Protein AF-A0A0A7PKN4-F1 (afdb_monomer)

Structure (mmCIF, N/CA/C/O backbone):
data_AF-A0A0A7PKN4-F1
#
_entry.id   AF-A0A0A7PKN4-F1
#
loop_
_atom_site.group_PDB
_atom_site.id
_atom_site.type_symbol
_atom_site.label_atom_id
_atom_site.label_alt_id
_atom_site.label_comp_id
_atom_site.label_asym_id
_atom_site.label_entity_id
_atom_site.label_seq_id
_atom_site.pdbx_PDB_ins_code
_atom_site.Cartn_x
_atom_site.Cartn_y
_atom_site.Cartn_z
_atom_site.occupancy
_atom_site.B_iso_or_equiv
_atom_site.auth_seq_id
_atom_site.auth_comp_id
_atom_site.auth_asym_id
_atom_site.auth_atom_id
_atom_site.pdbx_PDB_model_num
ATOM 1 N N . MET A 1 1 ? -12.170 -43.972 41.593 1.00 40.50 1 MET A N 1
ATOM 2 C CA . MET A 1 1 ? -11.507 -44.639 40.454 1.00 40.50 1 MET A CA 1
ATOM 3 C C . MET A 1 1 ? -12.265 -44.289 39.185 1.00 40.50 1 MET A C 1
ATOM 5 O O . MET A 1 1 ? -13.483 -44.378 39.206 1.00 40.50 1 MET A O 1
ATOM 9 N N . ALA A 1 2 ? -11.512 -43.920 38.146 1.00 43.19 2 ALA A N 1
ATOM 10 C CA . ALA A 1 2 ? -11.884 -43.778 36.734 1.00 43.19 2 ALA A CA 1
ATOM 11 C C . ALA A 1 2 ? -12.763 -42.582 36.308 1.00 43.19 2 ALA A C 1
ATOM 13 O O . ALA A 1 2 ? -13.988 -42.603 36.356 1.00 43.19 2 ALA A O 1
ATOM 14 N N . GLU A 1 3 ? -12.049 -41.567 35.815 1.00 50.44 3 GLU A N 1
ATOM 15 C CA . GLU A 1 3 ? -12.412 -40.669 34.718 1.00 50.44 3 GLU A CA 1
ATOM 16 C C . GLU A 1 3 ? -13.267 -41.325 33.620 1.00 50.44 3 GLU A C 1
ATOM 18 O O . GLU A 1 3 ? -12.913 -42.376 33.095 1.00 50.44 3 GLU A O 1
ATOM 23 N N . THR A 1 4 ? -14.258 -40.589 33.118 1.00 45.34 4 THR A N 1
ATOM 24 C CA . THR A 1 4 ? -14.494 -40.526 31.668 1.00 45.34 4 THR A CA 1
ATOM 25 C C . THR A 1 4 ? -14.708 -39.075 31.275 1.00 45.34 4 THR A C 1
ATOM 27 O O . THR A 1 4 ? -15.793 -38.511 31.415 1.00 45.34 4 THR A O 1
ATOM 30 N N . ALA A 1 5 ? -13.614 -38.469 30.822 1.00 44.72 5 ALA A N 1
ATOM 31 C CA . ALA A 1 5 ? -13.567 -37.153 30.223 1.00 44.72 5 ALA A CA 1
ATOM 32 C C . ALA A 1 5 ? -14.555 -37.061 29.051 1.00 44.72 5 ALA A C 1
ATOM 34 O O . ALA A 1 5 ? -14.468 -37.813 28.077 1.00 44.72 5 ALA A O 1
ATOM 35 N N . ALA A 1 6 ? -15.471 -36.097 29.124 1.00 42.19 6 ALA A N 1
ATOM 36 C CA . ALA A 1 6 ? -16.259 -35.661 27.985 1.00 42.19 6 ALA A CA 1
ATOM 37 C C . ALA A 1 6 ? -15.315 -35.003 26.966 1.00 42.19 6 ALA A C 1
ATOM 39 O O . ALA A 1 6 ? -15.046 -33.803 27.009 1.00 42.19 6 ALA A O 1
ATOM 40 N N . ALA A 1 7 ? -14.766 -35.812 26.059 1.00 45.19 7 ALA A N 1
ATOM 41 C CA . ALA A 1 7 ? -14.031 -35.332 24.903 1.00 45.19 7 ALA A CA 1
ATOM 42 C C . ALA A 1 7 ? -14.996 -34.521 24.028 1.00 45.19 7 ALA A C 1
ATOM 44 O O . ALA A 1 7 ? -15.798 -35.075 23.273 1.00 45.19 7 ALA A O 1
ATOM 45 N N . SER A 1 8 ? -14.937 -33.194 24.151 1.00 49.62 8 SER A N 1
ATOM 46 C CA . SER A 1 8 ? -15.637 -32.280 23.256 1.00 49.62 8 SER A CA 1
ATOM 47 C C . SER A 1 8 ? -15.194 -32.581 21.821 1.00 49.62 8 SER A C 1
ATOM 49 O O . SER A 1 8 ? -14.052 -32.341 21.420 1.00 49.62 8 SER A O 1
ATOM 51 N N . ARG A 1 9 ? -16.091 -33.180 21.030 1.00 54.50 9 ARG A N 1
ATOM 52 C CA . ARG A 1 9 ? -15.886 -33.358 19.591 1.00 54.50 9 ARG A CA 1
ATOM 53 C C . ARG A 1 9 ? -15.819 -31.963 18.973 1.00 54.50 9 ARG A C 1
ATOM 55 O O . ARG A 1 9 ? -16.851 -31.367 18.683 1.00 54.50 9 ARG A O 1
ATOM 62 N N . ARG A 1 10 ? -14.606 -31.429 18.803 1.00 53.16 10 ARG A N 1
ATOM 63 C CA . ARG A 1 10 ? -14.389 -30.183 18.057 1.00 53.16 10 ARG A CA 1
ATOM 64 C C . ARG A 1 10 ? -15.036 -30.314 16.671 1.00 53.16 10 ARG A C 1
ATOM 66 O O . ARG A 1 10 ? -14.873 -31.369 16.044 1.00 53.16 10 ARG A O 1
ATOM 73 N N . PRO A 1 11 ? -15.775 -29.299 16.197 1.00 51.72 11 PRO A N 1
ATOM 74 C CA . PRO A 1 11 ? -16.557 -29.400 14.972 1.00 51.72 11 PRO A CA 1
ATOM 75 C C . PRO A 1 11 ? -15.653 -29.699 13.768 1.00 51.72 11 PRO A C 1
ATOM 77 O O . PRO A 1 11 ? -14.561 -29.146 13.628 1.00 51.72 11 PRO A O 1
ATOM 80 N N . SER A 1 12 ? -16.114 -30.586 12.882 1.00 61.59 12 SER A N 1
ATOM 81 C CA . SER A 1 12 ? -15.422 -31.032 11.658 1.00 61.59 12 SER A CA 1
ATOM 82 C C . SER A 1 12 ? -14.902 -29.878 10.790 1.00 61.59 12 SER A C 1
ATOM 84 O O . SER A 1 12 ? -13.867 -30.020 10.138 1.00 61.59 12 SER A O 1
ATOM 86 N N . PHE A 1 13 ? -15.562 -28.720 10.850 1.00 50.94 13 PHE A N 1
ATOM 87 C CA . PHE A 1 13 ? -15.192 -27.482 10.169 1.00 50.94 13 PHE A CA 1
ATOM 88 C C . PHE A 1 13 ? -13.789 -26.963 10.517 1.00 50.94 13 PHE A C 1
ATOM 90 O O . PHE A 1 13 ? -13.080 -26.520 9.617 1.00 50.94 13 PHE A O 1
ATOM 97 N N . GLU A 1 14 ? -13.329 -27.080 11.769 1.00 58.12 14 GLU A N 1
ATOM 98 C CA . GLU A 1 14 ? -11.957 -26.679 12.135 1.00 58.12 14 GLU A CA 1
ATOM 99 C C . GLU A 1 14 ? -10.913 -27.571 11.458 1.00 58.12 14 GLU A C 1
ATOM 101 O O . GLU A 1 14 ? -9.842 -27.122 11.050 1.00 58.12 14 GLU A O 1
ATOM 106 N N . ARG A 1 15 ? -11.232 -28.861 11.320 1.00 63.50 15 ARG A N 1
ATOM 107 C CA . ARG A 1 15 ? -10.350 -29.845 10.697 1.00 63.50 15 ARG A CA 1
ATOM 108 C C . ARG A 1 15 ? -10.277 -29.610 9.189 1.00 63.50 15 ARG A C 1
ATOM 110 O O . ARG A 1 15 ? -9.179 -29.554 8.646 1.00 63.50 15 ARG A O 1
ATOM 117 N N . VAL A 1 16 ? -11.424 -29.399 8.541 1.00 66.25 16 VAL A N 1
ATOM 118 C CA . VAL A 1 16 ? -11.520 -29.070 7.108 1.00 66.25 16 VAL A CA 1
ATOM 119 C C . VAL A 1 16 ? -10.807 -27.752 6.799 1.00 66.25 16 VAL A C 1
ATOM 121 O O . VAL A 1 16 ? -10.006 -27.707 5.871 1.00 66.25 16 VAL A O 1
ATOM 124 N N . GLY A 1 17 ? -11.002 -26.711 7.615 1.00 61.78 17 GLY A N 1
ATOM 125 C CA . GLY A 1 17 ? -10.325 -25.423 7.444 1.00 61.78 17 GLY A CA 1
ATOM 126 C C . GLY A 1 17 ? -8.798 -25.527 7.521 1.00 61.78 17 GLY A C 1
ATOM 127 O O . GLY A 1 17 ? -8.100 -24.922 6.710 1.00 61.78 17 GLY A O 1
ATOM 128 N N . ARG A 1 18 ? -8.262 -26.352 8.434 1.00 68.75 18 ARG A N 1
ATOM 129 C CA . ARG A 1 18 ? -6.811 -26.604 8.534 1.00 68.75 18 ARG A CA 1
ATOM 130 C C . ARG A 1 18 ? -6.254 -27.337 7.316 1.00 68.75 18 ARG A C 1
ATOM 132 O O . ARG A 1 18 ? -5.171 -26.986 6.859 1.00 68.75 18 ARG A O 1
ATOM 139 N N . TRP A 1 19 ? -6.980 -28.319 6.783 1.00 75.00 19 TRP A N 1
ATOM 140 C CA . TRP A 1 19 ? -6.563 -29.044 5.580 1.00 75.00 19 TRP A CA 1
ATOM 141 C C . TRP A 1 19 ? -6.628 -28.172 4.328 1.00 75.00 19 TRP A C 1
ATOM 143 O O . TRP A 1 19 ? -5.669 -28.154 3.566 1.00 75.00 19 TRP A O 1
ATOM 153 N N . VAL A 1 20 ? -7.703 -27.399 4.148 1.00 68.31 20 VAL A N 1
ATOM 154 C CA . VAL A 1 20 ? -7.840 -26.462 3.022 1.00 68.31 20 VAL A CA 1
ATOM 155 C C . VAL A 1 20 ? -6.758 -25.384 3.082 1.00 68.31 20 VAL A C 1
ATOM 157 O O . VAL A 1 20 ? -6.078 -25.149 2.088 1.00 68.31 20 VAL A O 1
ATOM 160 N N . GLY A 1 21 ? -6.538 -24.777 4.253 1.00 62.47 21 GLY A N 1
ATOM 161 C CA . GLY A 1 21 ? -5.478 -23.785 4.443 1.00 62.47 21 GLY A CA 1
ATOM 162 C C . GLY A 1 21 ? -4.073 -24.365 4.248 1.00 62.47 21 GLY A C 1
ATOM 163 O O . GLY A 1 21 ? -3.228 -23.734 3.617 1.00 62.47 21 GLY A O 1
ATOM 164 N N . GLY A 1 22 ? -3.826 -25.583 4.739 1.00 68.31 22 GLY A N 1
ATOM 165 C CA . GLY A 1 22 ? -2.554 -26.287 4.560 1.00 68.31 22 GLY A CA 1
ATOM 166 C C . GLY A 1 22 ? -2.279 -26.661 3.102 1.00 68.31 22 GLY A C 1
ATOM 167 O O . GLY A 1 22 ? -1.176 -26.430 2.613 1.00 68.31 22 GLY A O 1
ATOM 168 N N . ALA A 1 23 ? -3.284 -27.173 2.389 1.00 71.06 23 ALA A N 1
ATOM 169 C CA . ALA A 1 23 ? -3.187 -27.500 0.968 1.00 71.06 23 ALA A CA 1
ATOM 170 C C . ALA A 1 23 ? -2.970 -26.246 0.111 1.00 71.06 23 ALA A C 1
ATOM 172 O O . ALA A 1 23 ? -2.117 -26.247 -0.773 1.00 71.06 23 ALA A O 1
ATOM 173 N N . ALA A 1 24 ? -3.682 -25.157 0.413 1.00 62.00 24 ALA A N 1
ATOM 174 C CA . ALA A 1 24 ? -3.479 -23.863 -0.226 1.00 62.00 24 ALA A CA 1
ATOM 175 C C . ALA A 1 24 ? -2.048 -23.340 -0.042 1.00 62.00 24 ALA A C 1
ATOM 177 O O . ALA A 1 24 ? -1.397 -22.979 -1.020 1.00 62.00 24 ALA A O 1
ATOM 178 N N . LEU A 1 25 ? -1.533 -23.352 1.193 1.00 61.69 25 LEU A N 1
ATOM 179 C CA . LEU A 1 25 ? -0.164 -22.929 1.486 1.00 61.69 25 LEU A CA 1
ATOM 180 C C . LEU A 1 25 ? 0.864 -23.791 0.747 1.00 61.69 25 LEU A C 1
ATOM 182 O O . LEU A 1 25 ? 1.773 -23.248 0.123 1.00 61.69 25 LEU A O 1
ATOM 186 N N . ALA A 1 26 ? 0.719 -25.117 0.810 1.00 71.06 26 ALA A N 1
ATOM 187 C CA . ALA A 1 26 ? 1.614 -26.046 0.128 1.00 71.06 26 ALA A CA 1
ATOM 188 C C . ALA A 1 26 ? 1.600 -25.817 -1.390 1.00 71.06 26 ALA A C 1
ATOM 190 O O . ALA A 1 26 ? 2.662 -25.757 -2.004 1.00 71.06 26 ALA A O 1
ATOM 191 N N . GLY A 1 27 ? 0.417 -25.605 -1.977 1.00 68.38 27 GLY A N 1
ATOM 192 C CA . GLY A 1 27 ? 0.256 -25.262 -3.388 1.00 68.38 27 GLY A CA 1
ATOM 193 C C . GLY A 1 27 ? 0.929 -23.939 -3.759 1.00 68.38 27 GLY A C 1
ATOM 194 O O . GLY A 1 27 ? 1.656 -23.887 -4.748 1.00 68.38 27 GLY A O 1
ATOM 195 N N . SER A 1 28 ? 0.762 -22.885 -2.952 1.00 58.25 28 SER A N 1
ATOM 196 C CA . SER A 1 28 ? 1.447 -21.605 -3.175 1.00 58.25 28 SER A CA 1
ATOM 197 C C . SER A 1 28 ? 2.968 -21.743 -3.079 1.00 58.25 28 SER A C 1
ATOM 199 O O . SER A 1 28 ? 3.665 -21.270 -3.972 1.00 58.25 28 SER A O 1
ATOM 201 N N . ILE A 1 29 ? 3.493 -22.415 -2.046 1.00 66.69 29 ILE A N 1
ATOM 202 C CA . ILE A 1 29 ? 4.940 -22.641 -1.881 1.00 66.69 29 ILE A CA 1
ATOM 203 C C . ILE A 1 29 ? 5.498 -23.455 -3.051 1.00 66.69 29 ILE A C 1
ATOM 205 O O . ILE A 1 29 ? 6.523 -23.072 -3.609 1.00 66.69 29 ILE A O 1
ATOM 209 N N . ALA A 1 30 ? 4.826 -24.539 -3.451 1.00 72.50 30 ALA A N 1
ATOM 210 C CA . ALA A 1 30 ? 5.246 -25.370 -4.576 1.00 72.50 30 ALA A CA 1
ATOM 211 C C . ALA A 1 30 ? 5.251 -24.581 -5.893 1.00 72.50 30 ALA A C 1
ATOM 213 O O . ALA A 1 30 ? 6.235 -24.631 -6.625 1.00 72.50 30 ALA A O 1
ATOM 214 N N . PHE A 1 31 ? 4.206 -23.791 -6.157 1.00 68.94 31 PHE A N 1
ATOM 215 C CA . PHE A 1 31 ? 4.123 -22.942 -7.346 1.00 68.94 31 PHE A CA 1
ATOM 216 C C . PHE A 1 31 ? 5.239 -21.887 -7.385 1.00 68.94 31 PHE A C 1
ATOM 218 O O . PHE A 1 31 ? 5.897 -21.720 -8.410 1.00 68.94 31 PHE A O 1
ATOM 225 N N . ILE A 1 32 ? 5.489 -21.191 -6.271 1.00 65.00 32 ILE A N 1
ATOM 226 C CA . ILE A 1 32 ? 6.579 -20.205 -6.172 1.00 65.00 32 ILE A CA 1
ATOM 227 C C . ILE A 1 32 ? 7.933 -20.892 -6.354 1.00 65.00 32 ILE A C 1
ATOM 229 O O . ILE A 1 32 ? 8.764 -20.411 -7.121 1.00 65.00 32 ILE A O 1
ATOM 233 N N . GLY A 1 33 ? 8.147 -22.016 -5.666 1.00 71.44 33 GLY A N 1
ATOM 234 C CA . GLY A 1 33 ? 9.379 -22.795 -5.734 1.00 71.44 33 GLY A CA 1
ATOM 235 C C . GLY A 1 33 ? 9.672 -23.268 -7.153 1.00 71.44 33 GLY A C 1
ATOM 236 O O . GLY A 1 33 ? 10.782 -23.081 -7.637 1.00 71.44 33 GLY A O 1
ATOM 237 N N . GLU A 1 34 ? 8.666 -23.784 -7.860 1.00 75.62 34 GLU A N 1
ATOM 238 C CA . GLU A 1 34 ? 8.788 -24.170 -9.266 1.00 75.62 34 GLU A CA 1
ATOM 239 C C . GLU A 1 34 ? 9.146 -22.973 -10.157 1.00 75.62 34 GLU A C 1
ATOM 241 O O . GLU A 1 34 ? 10.027 -23.075 -11.012 1.00 75.62 34 GLU A O 1
ATOM 246 N N . ARG A 1 35 ? 8.495 -21.820 -9.956 1.00 72.12 35 ARG A N 1
ATOM 247 C CA . ARG A 1 35 ? 8.766 -20.606 -10.738 1.00 72.12 35 ARG A CA 1
ATOM 248 C C . ARG A 1 35 ? 10.173 -20.067 -10.508 1.00 72.12 35 ARG A C 1
ATOM 250 O O . ARG A 1 35 ? 10.819 -19.699 -11.481 1.00 72.12 35 ARG A O 1
ATOM 257 N N . LEU A 1 36 ? 10.647 -20.052 -9.263 1.00 73.88 36 LEU A N 1
ATOM 258 C CA . LEU A 1 36 ? 12.013 -19.646 -8.922 1.00 73.88 36 LEU A CA 1
ATOM 259 C C . LEU A 1 36 ? 13.051 -20.651 -9.426 1.00 73.88 36 LEU A C 1
ATOM 261 O O . LEU A 1 36 ? 14.121 -20.248 -9.863 1.00 73.88 36 LEU A O 1
ATOM 265 N N . TRP A 1 37 ? 12.737 -21.947 -9.400 1.00 81.31 37 TRP A N 1
ATOM 266 C CA . TRP A 1 37 ? 13.628 -22.992 -9.905 1.00 81.31 37 TRP A CA 1
ATOM 267 C C . TRP A 1 37 ? 13.804 -22.924 -11.424 1.00 81.31 37 TRP A C 1
ATOM 269 O O . TRP A 1 37 ? 14.900 -23.121 -11.938 1.00 81.31 37 TRP A O 1
ATOM 279 N N . ARG A 1 38 ? 12.722 -22.629 -12.152 1.00 80.12 38 ARG A N 1
ATOM 280 C CA . ARG A 1 38 ? 12.735 -22.465 -13.614 1.00 80.12 38 ARG A CA 1
ATOM 281 C C . ARG A 1 38 ? 13.207 -21.078 -14.064 1.00 80.12 38 ARG A C 1
ATOM 283 O O . ARG A 1 38 ? 13.301 -20.845 -15.267 1.00 80.12 38 ARG A O 1
ATOM 290 N N . LEU A 1 39 ? 13.437 -20.149 -13.137 1.00 80.19 39 LEU A N 1
ATOM 291 C CA . LEU A 1 39 ? 13.868 -18.797 -13.461 1.00 80.19 39 LEU A CA 1
ATOM 292 C C . LEU A 1 39 ? 15.331 -18.822 -13.901 1.00 80.19 39 LEU A C 1
ATOM 294 O O . LEU A 1 39 ? 16.226 -19.135 -13.118 1.00 80.19 39 LEU A O 1
ATOM 298 N N . ASP A 1 40 ? 15.572 -18.447 -15.151 1.00 84.94 40 ASP A N 1
ATOM 299 C CA . ASP A 1 40 ? 16.927 -18.218 -15.628 1.00 84.94 40 ASP A CA 1
ATOM 300 C C . ASP A 1 40 ? 17.455 -16.898 -15.052 1.00 84.94 40 ASP A C 1
ATOM 302 O O . ASP A 1 40 ? 17.141 -15.808 -15.535 1.00 84.94 40 ASP A O 1
ATOM 306 N N . TRP A 1 41 ? 18.261 -16.999 -13.996 1.00 84.25 41 TRP A N 1
ATOM 3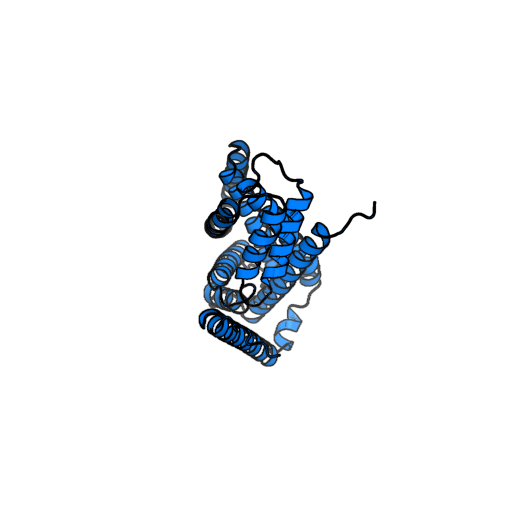07 C CA . TRP A 1 41 ? 18.846 -15.854 -13.298 1.00 84.25 41 TRP A CA 1
ATOM 308 C C . TRP A 1 41 ? 19.692 -14.952 -14.199 1.00 84.25 41 TRP A C 1
ATOM 310 O O . TRP A 1 41 ? 19.817 -13.762 -13.904 1.00 84.25 41 TRP A O 1
ATOM 320 N N . SER A 1 42 ? 20.231 -15.472 -15.307 1.00 86.69 42 SER A N 1
ATOM 321 C CA . SER A 1 42 ? 20.989 -14.662 -16.266 1.00 86.69 42 SER A CA 1
ATOM 322 C C . SER A 1 42 ? 20.127 -13.565 -16.902 1.00 86.69 42 SER A C 1
ATOM 324 O O . SER A 1 42 ? 20.627 -12.480 -17.182 1.00 86.69 42 SER A O 1
ATOM 326 N N . THR A 1 43 ? 18.811 -13.779 -17.012 1.00 85.94 43 THR A N 1
ATOM 327 C CA . THR A 1 43 ? 17.861 -12.779 -17.532 1.00 85.94 43 THR A CA 1
ATOM 328 C C . THR A 1 43 ? 17.663 -11.586 -16.594 1.00 85.94 43 THR A C 1
ATOM 330 O O . THR A 1 43 ? 17.233 -10.522 -17.037 1.00 85.94 43 THR A O 1
ATOM 333 N N . LEU A 1 44 ? 17.997 -11.732 -15.306 1.00 87.06 44 LEU A N 1
ATOM 334 C CA . LEU A 1 44 ? 17.875 -10.670 -14.303 1.00 87.06 44 LEU A CA 1
ATOM 335 C C . LEU A 1 44 ? 19.185 -9.914 -14.065 1.00 87.06 44 LEU A C 1
ATOM 337 O O . LEU A 1 44 ? 19.141 -8.766 -13.623 1.00 87.06 44 LEU A O 1
ATOM 341 N N . GLN A 1 45 ? 20.338 -10.518 -14.375 1.00 88.75 45 GLN A N 1
ATOM 342 C CA . GLN A 1 45 ? 21.654 -9.888 -14.203 1.00 88.75 45 GLN A CA 1
ATOM 343 C C . GLN A 1 45 ? 21.761 -8.499 -14.861 1.00 88.75 45 GLN A C 1
ATOM 345 O O . GLN A 1 45 ? 22.271 -7.597 -14.198 1.00 88.75 45 GLN A O 1
ATOM 350 N N . PRO A 1 46 ? 21.231 -8.255 -16.080 1.00 90.31 46 PRO A N 1
ATOM 351 C CA . PRO A 1 46 ? 21.287 -6.931 -16.705 1.00 90.31 46 PRO A CA 1
ATOM 352 C C . PRO A 1 46 ? 20.540 -5.834 -15.935 1.00 90.31 46 PRO A C 1
ATOM 354 O O . PRO A 1 46 ? 20.825 -4.654 -16.115 1.00 90.31 46 PRO A O 1
ATOM 357 N N . HIS A 1 47 ? 19.584 -6.206 -15.080 1.00 90.88 47 HIS A N 1
ATOM 358 C CA . HIS A 1 47 ? 18.799 -5.265 -14.281 1.00 90.88 47 HIS A CA 1
ATOM 359 C C . HIS A 1 47 ? 19.434 -4.964 -12.914 1.00 90.88 47 HIS A C 1
ATOM 361 O O . HIS A 1 47 ? 18.987 -4.049 -12.218 1.00 90.88 47 HIS A O 1
ATOM 367 N N . ALA A 1 48 ? 20.480 -5.699 -12.516 1.00 92.19 48 ALA A N 1
ATOM 368 C CA . ALA A 1 48 ? 21.227 -5.427 -11.295 1.00 92.19 48 ALA A CA 1
ATOM 369 C C . ALA A 1 48 ? 22.073 -4.155 -11.475 1.00 92.19 48 ALA A C 1
ATOM 371 O O . ALA A 1 48 ? 23.150 -4.174 -12.066 1.00 92.19 48 ALA A O 1
ATOM 372 N N . SER A 1 49 ? 21.564 -3.030 -10.973 1.00 93.69 49 SER A N 1
ATOM 373 C CA . SER A 1 49 ? 22.169 -1.710 -11.155 1.00 93.69 49 SER A CA 1
ATOM 374 C C . SER A 1 49 ? 22.212 -0.908 -9.853 1.00 93.69 49 SER A C 1
ATOM 376 O O . SER A 1 49 ? 21.453 -1.161 -8.914 1.00 93.69 49 SER A O 1
ATOM 378 N N . TRP A 1 50 ? 23.063 0.122 -9.806 1.00 94.31 50 TRP A N 1
ATOM 379 C CA . TRP A 1 50 ? 23.069 1.092 -8.704 1.00 94.31 50 TRP A CA 1
ATOM 380 C C . TRP A 1 50 ? 21.741 1.845 -8.578 1.00 94.31 50 TRP A C 1
ATOM 382 O O . TRP A 1 50 ? 21.322 2.167 -7.466 1.00 94.31 50 TRP A O 1
ATOM 392 N N . GLY A 1 51 ? 21.052 2.074 -9.702 1.00 94.94 51 GLY A N 1
ATOM 393 C CA . GLY A 1 51 ? 19.704 2.642 -9.711 1.00 94.94 51 GLY A CA 1
ATOM 394 C C . GLY A 1 51 ? 18.716 1.746 -8.968 1.00 94.94 51 GLY A C 1
ATOM 395 O O . GLY A 1 51 ? 17.982 2.224 -8.104 1.00 94.94 51 GLY A O 1
ATOM 396 N N . LEU A 1 52 ? 18.761 0.434 -9.225 1.00 95.38 52 LEU A N 1
ATOM 397 C CA . LEU A 1 52 ? 17.934 -0.535 -8.510 1.00 95.38 52 LEU A CA 1
ATOM 398 C C . LEU A 1 52 ? 18.323 -0.621 -7.031 1.00 95.38 52 LEU A C 1
ATOM 400 O O . LEU A 1 52 ? 17.438 -0.647 -6.184 1.00 95.38 52 LEU A O 1
ATOM 404 N N . ALA A 1 53 ? 19.614 -0.597 -6.694 1.00 95.19 53 ALA A N 1
ATOM 405 C CA . ALA A 1 53 ? 20.060 -0.583 -5.300 1.00 95.19 53 ALA A CA 1
ATOM 406 C C . ALA A 1 53 ? 19.523 0.641 -4.529 1.00 95.19 53 ALA A C 1
ATOM 408 O O . ALA A 1 53 ? 18.996 0.493 -3.428 1.00 95.19 53 ALA A O 1
ATOM 409 N N . GLY A 1 54 ? 19.584 1.839 -5.124 1.00 95.56 54 GLY A N 1
ATOM 410 C CA . GLY A 1 54 ? 19.000 3.053 -4.544 1.00 95.56 54 GLY A CA 1
ATOM 411 C C . GLY A 1 54 ? 17.475 2.971 -4.419 1.00 95.56 54 GLY A C 1
ATOM 412 O O . GLY A 1 54 ? 16.913 3.285 -3.365 1.00 95.56 54 GLY A O 1
ATOM 413 N N . ALA A 1 55 ? 16.797 2.469 -5.454 1.00 97.25 55 ALA A N 1
ATOM 414 C CA . ALA A 1 55 ? 15.355 2.238 -5.429 1.00 97.25 55 ALA A CA 1
ATOM 415 C C . ALA A 1 55 ? 14.950 1.234 -4.334 1.00 97.25 55 ALA A C 1
ATOM 417 O O . ALA A 1 55 ? 13.949 1.440 -3.651 1.00 97.25 55 ALA A O 1
ATOM 418 N N . MET A 1 56 ? 15.770 0.208 -4.094 1.00 96.81 56 MET A N 1
ATOM 419 C CA . MET A 1 56 ? 15.587 -0.788 -3.038 1.00 96.81 56 MET A CA 1
ATOM 420 C C . MET A 1 56 ? 15.829 -0.258 -1.617 1.00 96.81 56 MET A C 1
ATOM 422 O O . MET A 1 56 ? 15.510 -0.954 -0.658 1.00 96.81 56 MET A O 1
ATOM 426 N N . ILE A 1 57 ? 16.339 0.965 -1.458 1.00 95.88 57 ILE A N 1
ATOM 427 C CA . ILE A 1 57 ? 16.372 1.677 -0.171 1.00 95.88 57 ILE A CA 1
ATOM 428 C C . ILE A 1 57 ? 15.122 2.553 -0.028 1.00 95.88 57 ILE A C 1
ATOM 430 O O . ILE A 1 57 ? 14.468 2.542 1.014 1.00 95.88 57 ILE A O 1
ATOM 434 N N . GLY A 1 58 ? 14.760 3.290 -1.083 1.00 97.56 58 GLY A N 1
ATOM 435 C CA . GLY A 1 58 ? 13.620 4.211 -1.059 1.00 97.56 58 GLY A CA 1
ATOM 436 C C . GLY A 1 58 ? 12.257 3.513 -1.012 1.00 97.56 58 GLY A C 1
ATOM 437 O O . GLY A 1 58 ? 11.385 3.908 -0.238 1.00 97.56 58 GLY A O 1
ATOM 438 N N . ALA A 1 59 ? 12.063 2.454 -1.800 1.00 98.38 59 ALA A N 1
ATOM 439 C CA . ALA A 1 59 ? 10.782 1.761 -1.902 1.00 98.38 59 ALA A CA 1
ATOM 440 C C . ALA A 1 59 ? 10.323 1.128 -0.570 1.00 98.38 59 ALA A C 1
ATOM 442 O O . ALA A 1 59 ? 9.171 1.357 -0.196 1.00 98.38 59 ALA A O 1
ATOM 443 N N . PRO A 1 60 ? 11.168 0.418 0.211 1.00 98.56 60 PRO A N 1
ATOM 444 C CA . PRO A 1 60 ? 10.777 -0.043 1.545 1.00 98.56 60 PRO A CA 1
ATOM 445 C C . PRO A 1 60 ? 10.339 1.082 2.488 1.00 98.56 60 PRO A C 1
ATOM 447 O O . PRO A 1 60 ? 9.391 0.904 3.248 1.00 98.56 60 PRO A O 1
ATOM 450 N N . LEU A 1 61 ? 10.990 2.251 2.439 1.00 98.38 61 LEU A N 1
ATOM 451 C CA . LEU A 1 61 ? 10.616 3.402 3.270 1.00 98.38 61 LEU A CA 1
ATOM 452 C C . LEU A 1 61 ? 9.236 3.948 2.888 1.00 98.38 61 LEU A C 1
ATOM 454 O O . LEU A 1 61 ? 8.447 4.293 3.768 1.00 98.38 61 LEU A O 1
ATOM 458 N N . LEU A 1 62 ? 8.922 3.976 1.590 1.00 98.56 62 LEU A N 1
ATOM 459 C CA . LEU A 1 62 ? 7.595 4.340 1.091 1.00 98.56 62 LEU A CA 1
ATOM 460 C C . LEU A 1 62 ? 6.529 3.338 1.550 1.00 98.56 62 LEU A C 1
ATOM 462 O O . LEU A 1 62 ? 5.477 3.759 2.027 1.00 98.56 62 LEU A O 1
ATOM 466 N N . PHE A 1 63 ? 6.808 2.031 1.480 1.00 98.44 63 PHE A N 1
ATOM 467 C CA . PHE A 1 63 ? 5.903 0.998 1.997 1.00 98.44 63 PHE A CA 1
ATOM 468 C C . PHE A 1 63 ? 5.700 1.111 3.515 1.00 98.44 63 PHE A C 1
ATOM 470 O O . PHE A 1 63 ? 4.563 1.085 3.977 1.00 98.44 63 PHE A O 1
ATOM 477 N N . ALA A 1 64 ? 6.764 1.334 4.291 1.00 98.38 64 ALA A N 1
ATOM 478 C CA . ALA A 1 64 ? 6.663 1.531 5.737 1.00 98.38 64 ALA A CA 1
ATOM 479 C C . ALA A 1 64 ? 5.862 2.798 6.105 1.00 98.38 64 ALA A C 1
ATOM 481 O O . ALA A 1 64 ? 5.060 2.797 7.043 1.00 98.38 64 ALA A O 1
ATOM 482 N N . GLY A 1 65 ? 6.061 3.891 5.360 1.00 98.44 65 GLY A N 1
ATOM 483 C CA . GLY A 1 65 ? 5.280 5.121 5.499 1.00 98.44 65 GLY A CA 1
ATOM 484 C C . GLY A 1 65 ? 3.806 4.921 5.138 1.00 98.44 65 GLY A C 1
ATOM 485 O O . GLY A 1 65 ? 2.925 5.411 5.846 1.00 98.44 65 GLY A O 1
ATOM 486 N N . ALA A 1 66 ? 3.531 4.148 4.086 1.00 98.50 66 ALA A N 1
ATOM 487 C CA . ALA A 1 66 ? 2.180 3.777 3.693 1.00 98.50 66 ALA A CA 1
ATOM 488 C C . ALA A 1 66 ? 1.492 2.923 4.768 1.00 98.50 66 ALA A C 1
ATOM 490 O O . ALA A 1 66 ? 0.370 3.240 5.147 1.00 98.50 66 ALA A O 1
ATOM 491 N N . ASP A 1 67 ? 2.166 1.933 5.355 1.00 98.00 67 ASP A N 1
ATOM 492 C CA . ASP A 1 67 ? 1.627 1.162 6.483 1.00 98.00 67 ASP A CA 1
ATOM 493 C C . ASP A 1 67 ? 1.319 2.040 7.701 1.00 98.00 67 ASP A C 1
ATOM 495 O O . ASP A 1 67 ? 0.291 1.870 8.362 1.00 98.00 67 ASP A O 1
ATOM 499 N N . ARG A 1 68 ? 2.167 3.037 7.984 1.00 98.25 68 ARG A N 1
ATOM 500 C CA . ARG A 1 68 ? 1.890 4.022 9.036 1.00 98.25 68 ARG A CA 1
ATOM 501 C C . ARG A 1 68 ? 0.643 4.849 8.729 1.00 98.25 68 ARG A C 1
ATOM 503 O O . ARG A 1 68 ? -0.109 5.148 9.660 1.00 98.25 68 ARG A O 1
ATOM 510 N N . ALA A 1 69 ? 0.432 5.222 7.467 1.00 98.50 69 ALA A N 1
ATOM 511 C CA . ALA A 1 69 ? -0.775 5.908 7.022 1.00 98.50 69 ALA A CA 1
ATOM 512 C C . ALA A 1 69 ? -2.004 4.991 7.126 1.00 98.50 69 ALA A C 1
ATOM 514 O O . ALA A 1 69 ? -3.014 5.418 7.676 1.00 98.50 69 ALA A O 1
ATOM 515 N N . LEU A 1 70 ? -1.908 3.718 6.730 1.00 98.25 70 LEU A N 1
ATOM 516 C CA . LEU A 1 70 ? -2.987 2.741 6.909 1.00 98.25 70 LEU A CA 1
ATOM 517 C C . LEU A 1 70 ? -3.349 2.541 8.388 1.00 98.25 70 LEU A C 1
ATOM 519 O O . LEU A 1 70 ? -4.527 2.509 8.735 1.00 98.25 70 LEU A O 1
ATOM 523 N N . ALA A 1 71 ? -2.359 2.508 9.281 1.00 98.31 71 ALA A N 1
ATOM 524 C CA . ALA A 1 71 ? -2.604 2.459 10.719 1.00 98.31 71 ALA A CA 1
ATOM 525 C C . ALA A 1 71 ? -3.358 3.698 11.225 1.00 98.31 71 ALA A C 1
ATOM 527 O O . ALA A 1 71 ? -4.267 3.578 12.050 1.00 98.31 71 ALA A O 1
ATOM 528 N N . SER A 1 72 ? -3.015 4.888 10.722 1.00 98.38 72 SER A N 1
ATOM 529 C CA . SER A 1 72 ? -3.750 6.123 11.020 1.00 98.38 72 SER A CA 1
ATOM 530 C C . SER A 1 72 ? -5.168 6.096 10.445 1.00 98.38 72 SER A C 1
ATOM 532 O O . SER A 1 72 ? -6.097 6.538 11.117 1.00 98.38 72 SER A O 1
ATOM 534 N N . ALA A 1 73 ? -5.356 5.534 9.247 1.00 98.50 73 ALA A N 1
ATOM 535 C CA . ALA A 1 73 ? -6.672 5.363 8.641 1.00 98.50 73 ALA A CA 1
ATOM 536 C C . ALA A 1 73 ? -7.567 4.459 9.493 1.00 98.50 73 ALA A C 1
ATOM 538 O O . ALA A 1 73 ? -8.697 4.823 9.807 1.00 98.50 73 ALA A O 1
ATOM 539 N N . TRP A 1 74 ? -7.040 3.309 9.914 1.00 98.25 74 TRP A N 1
ATOM 540 C CA . TRP A 1 74 ? -7.739 2.386 10.799 1.00 98.25 74 TRP A CA 1
ATOM 541 C C . TRP A 1 74 ? -8.075 3.042 12.142 1.00 98.25 74 TRP A C 1
ATOM 543 O O . TRP A 1 74 ? -9.221 2.983 12.580 1.00 98.25 74 TRP A O 1
ATOM 553 N N . THR A 1 75 ? -7.111 3.741 12.752 1.00 98.19 75 THR A N 1
ATOM 554 C CA . THR A 1 75 ? -7.305 4.457 14.028 1.00 98.19 75 THR A CA 1
ATOM 555 C C . THR A 1 75 ? -8.421 5.493 13.924 1.00 98.19 75 THR A C 1
ATOM 557 O O . THR A 1 75 ? -9.276 5.543 14.800 1.00 98.19 75 THR A O 1
ATOM 560 N N . ALA A 1 76 ? -8.482 6.255 12.827 1.00 97.81 76 ALA A N 1
ATOM 561 C CA . ALA A 1 76 ? -9.553 7.222 12.606 1.00 97.81 76 ALA A CA 1
ATOM 562 C C . ALA A 1 76 ? -10.949 6.573 12.597 1.00 97.81 76 ALA A C 1
ATOM 564 O O . ALA A 1 76 ? -11.915 7.237 12.948 1.00 97.81 76 ALA A O 1
ATOM 565 N N . VAL A 1 77 ? -11.071 5.292 12.226 1.00 97.62 77 VAL A N 1
ATOM 566 C CA . VAL A 1 77 ? -12.345 4.552 12.231 1.00 97.62 77 VAL A CA 1
ATOM 567 C C . VAL A 1 77 ? -12.693 4.005 13.616 1.00 97.62 77 VAL A C 1
ATOM 569 O O . VAL A 1 77 ? -13.857 4.063 14.007 1.00 97.62 77 VAL A O 1
ATOM 572 N N . VAL A 1 78 ? -11.722 3.435 14.337 1.00 97.62 78 VAL A N 1
ATOM 573 C CA . VAL A 1 78 ? -11.989 2.696 15.589 1.00 97.62 78 VAL A CA 1
ATOM 574 C C . VAL A 1 78 ? -11.803 3.513 16.864 1.00 97.62 78 VAL A C 1
ATOM 576 O O . VAL A 1 78 ? -12.307 3.110 17.906 1.00 97.62 78 VAL A O 1
ATOM 579 N N . ASP A 1 79 ? -11.089 4.633 16.793 1.00 97.06 79 ASP A N 1
ATOM 580 C CA . ASP A 1 79 ? -10.825 5.528 17.922 1.00 97.06 79 ASP A CA 1
ATOM 581 C C . ASP A 1 79 ? -10.854 7.009 17.480 1.00 97.06 79 ASP A C 1
ATOM 583 O O . ASP A 1 79 ? -9.848 7.718 17.560 1.00 97.06 79 ASP A O 1
ATOM 587 N N . PRO A 1 80 ? -11.997 7.506 16.962 1.00 95.38 80 PRO A N 1
ATOM 588 C CA . PRO A 1 80 ? -12.106 8.878 16.457 1.00 95.38 80 PRO A CA 1
ATOM 589 C C . PRO A 1 80 ? -11.943 9.946 17.550 1.00 95.38 80 PRO A C 1
ATOM 591 O O . PRO A 1 80 ? -11.535 11.072 17.262 1.00 95.38 80 PRO A O 1
ATOM 594 N N . GLU A 1 81 ? -12.248 9.599 18.800 1.00 94.38 81 GLU A N 1
ATOM 595 C CA . GLU A 1 81 ? -12.121 10.476 19.968 1.00 94.38 81 GLU A CA 1
ATOM 596 C C . GLU A 1 81 ? -10.708 10.453 20.574 1.00 94.38 81 GLU A C 1
ATOM 598 O O . GLU A 1 81 ? -10.435 11.211 21.501 1.00 94.38 81 GLU A O 1
ATOM 603 N N . HIS A 1 82 ? -9.790 9.653 20.011 1.00 93.38 82 HIS A N 1
ATOM 604 C CA . HIS A 1 82 ? -8.398 9.522 20.456 1.00 93.38 82 HIS A CA 1
ATOM 605 C C . HIS A 1 82 ? -8.282 9.147 21.943 1.00 93.38 82 HIS A C 1
ATOM 607 O O . HIS A 1 82 ? -7.440 9.678 22.671 1.00 93.38 82 HIS A O 1
ATOM 613 N N . ILE A 1 83 ? -9.145 8.234 22.395 1.00 95.00 83 ILE A N 1
ATOM 614 C CA . ILE A 1 83 ? -9.167 7.734 23.773 1.00 95.00 83 ILE A CA 1
ATOM 615 C C . ILE A 1 83 ? -7.924 6.872 24.029 1.00 95.00 83 ILE A C 1
ATOM 617 O O . ILE A 1 83 ? -7.361 6.885 25.125 1.00 95.00 83 ILE A O 1
ATOM 621 N N . GLN A 1 84 ? -7.481 6.114 23.022 1.00 94.94 84 GLN A N 1
ATOM 622 C CA . GLN A 1 84 ? -6.333 5.221 23.122 1.00 94.94 84 GLN A CA 1
ATOM 623 C C . GLN A 1 84 ? -5.028 5.965 22.828 1.00 94.94 84 GLN A C 1
ATOM 625 O O . GLN A 1 84 ? -4.966 6.911 22.041 1.00 94.94 84 GLN A O 1
ATOM 630 N N . GLN A 1 85 ? -3.917 5.501 23.410 1.00 93.69 85 GLN A N 1
ATOM 631 C CA . GLN A 1 85 ? -2.618 6.083 23.082 1.00 93.69 85 GLN A CA 1
ATOM 632 C C . GLN A 1 85 ? -2.253 5.779 21.617 1.00 93.69 85 GLN A C 1
ATOM 634 O O . GLN A 1 85 ? -2.246 4.609 21.220 1.00 93.69 85 GLN A O 1
ATOM 639 N N . PRO A 1 86 ? -1.809 6.772 20.818 1.00 93.19 86 PRO A N 1
ATOM 640 C CA . PRO A 1 86 ? -1.462 6.557 19.407 1.00 93.19 86 PRO A CA 1
ATOM 641 C C . PRO A 1 86 ? -0.418 5.455 19.174 1.00 93.19 86 PRO A C 1
ATOM 643 O O . PRO A 1 86 ? -0.384 4.811 18.124 1.00 93.19 86 PRO A O 1
ATOM 646 N N . ARG A 1 87 ? 0.456 5.225 20.161 1.00 91.56 87 ARG A N 1
ATOM 647 C CA . ARG A 1 87 ? 1.461 4.156 20.120 1.00 91.56 87 ARG A CA 1
ATOM 648 C C . ARG A 1 87 ? 0.837 2.769 20.206 1.00 91.56 87 ARG A C 1
ATOM 650 O O . ARG A 1 87 ? 1.295 1.874 19.501 1.00 91.56 87 ARG A O 1
ATOM 657 N N . ASP A 1 88 ? -0.180 2.589 21.037 1.00 94.56 88 ASP A N 1
ATOM 658 C CA . ASP A 1 88 ? -0.834 1.293 21.207 1.00 94.56 88 ASP A CA 1
ATOM 659 C C . ASP A 1 88 ? -1.661 0.949 19.971 1.00 94.56 88 ASP A C 1
ATOM 661 O O . ASP A 1 88 ? -1.542 -0.161 19.453 1.00 94.56 88 ASP A O 1
ATOM 665 N N . MET A 1 89 ? -2.340 1.941 19.391 1.00 96.44 89 MET A N 1
ATOM 666 C CA . MET A 1 89 ? -3.022 1.802 18.101 1.00 96.44 89 MET A CA 1
ATOM 667 C C . MET A 1 89 ? -2.057 1.382 16.988 1.00 96.44 89 MET A C 1
ATOM 669 O O . MET A 1 89 ? -2.301 0.407 16.274 1.00 96.44 89 MET A O 1
ATOM 673 N N . SER A 1 90 ? -0.897 2.043 16.897 1.00 96.06 90 SER A N 1
ATOM 674 C CA . SER A 1 90 ? 0.140 1.658 15.935 1.00 96.06 90 SER A CA 1
ATOM 675 C C . SER A 1 90 ? 0.690 0.250 16.187 1.00 96.06 90 SER A C 1
ATOM 677 O O . SER A 1 90 ? 1.042 -0.433 15.231 1.00 96.06 90 SER A O 1
ATOM 679 N N . ARG A 1 91 ? 0.785 -0.210 17.440 1.00 96.31 91 ARG A N 1
ATOM 680 C CA . ARG A 1 91 ? 1.255 -1.568 17.768 1.00 96.31 91 ARG A CA 1
ATOM 681 C C . ARG A 1 91 ? 0.235 -2.637 17.400 1.00 96.31 91 ARG A C 1
ATOM 683 O O . ARG A 1 91 ? 0.632 -3.680 16.886 1.00 96.31 91 ARG A O 1
ATOM 690 N N . ILE A 1 92 ? -1.051 -2.384 17.648 1.00 96.56 92 ILE A N 1
ATOM 691 C CA . ILE A 1 92 ? -2.142 -3.282 17.248 1.00 96.56 92 ILE A CA 1
ATOM 692 C C . ILE A 1 92 ? -2.117 -3.468 15.729 1.00 96.56 92 ILE A C 1
ATOM 694 O O . ILE A 1 92 ? -2.107 -4.603 15.246 1.00 96.56 92 ILE A O 1
ATOM 698 N N . TYR A 1 93 ? -2.028 -2.364 14.981 1.00 97.31 93 TYR A N 1
ATOM 699 C CA . TYR A 1 93 ? -1.974 -2.415 13.523 1.00 97.31 93 TYR A CA 1
ATOM 700 C C . TYR A 1 93 ? -0.704 -3.112 13.014 1.00 97.31 93 TYR A C 1
ATOM 702 O O . TYR A 1 93 ? -0.791 -4.015 12.184 1.00 97.31 93 TYR A O 1
ATOM 710 N N . ALA A 1 94 ? 0.464 -2.781 13.575 1.00 96.62 94 ALA A N 1
ATOM 711 C CA . ALA A 1 94 ? 1.740 -3.416 13.243 1.00 96.62 94 ALA A CA 1
ATOM 712 C C . ALA A 1 94 ? 1.738 -4.938 13.446 1.00 96.62 94 ALA A C 1
ATOM 714 O O . ALA A 1 94 ? 2.235 -5.666 12.589 1.00 96.62 94 ALA A O 1
ATOM 715 N N . ARG A 1 95 ? 1.144 -5.448 14.535 1.00 94.94 95 ARG A N 1
ATOM 716 C CA . ARG A 1 95 ? 0.970 -6.903 14.717 1.00 94.94 95 ARG A CA 1
ATOM 717 C C . ARG A 1 95 ? 0.129 -7.498 13.593 1.00 94.94 95 ARG A C 1
ATOM 719 O O . ARG A 1 95 ? 0.524 -8.510 13.025 1.00 94.94 95 ARG A O 1
ATOM 726 N N . GLY A 1 96 ? -0.974 -6.843 13.229 1.00 92.81 96 GLY A N 1
ATOM 727 C CA . GLY A 1 96 ? -1.807 -7.249 12.097 1.00 92.81 96 GLY A CA 1
ATOM 728 C C . GLY A 1 96 ? -1.025 -7.330 10.785 1.00 92.81 96 GLY A C 1
ATOM 729 O O . GLY A 1 96 ? -1.081 -8.356 10.111 1.00 92.81 96 GLY A O 1
ATOM 730 N N . VAL A 1 97 ? -0.240 -6.297 10.467 1.00 92.81 97 VAL A N 1
ATOM 731 C CA . VAL A 1 97 ? 0.622 -6.263 9.274 1.00 92.81 97 VAL A CA 1
ATOM 732 C C . VAL A 1 97 ? 1.570 -7.459 9.234 1.00 92.81 97 VAL A C 1
ATOM 734 O O . VAL A 1 97 ? 1.660 -8.121 8.207 1.00 92.81 97 VAL A O 1
ATOM 737 N N . LEU A 1 98 ? 2.237 -7.794 10.339 1.00 90.81 98 LEU A N 1
ATOM 738 C CA . LEU A 1 98 ? 3.147 -8.945 10.376 1.00 90.81 98 LEU A CA 1
ATOM 739 C C . LEU A 1 98 ? 2.399 -10.280 10.255 1.00 90.81 98 LEU A C 1
ATOM 741 O O . LEU A 1 98 ? 2.877 -11.214 9.613 1.00 90.81 98 LEU A O 1
ATOM 745 N N . MET A 1 99 ? 1.192 -10.358 10.817 1.00 86.56 99 MET A N 1
ATOM 746 C CA . MET A 1 99 ? 0.354 -11.554 10.765 1.00 86.56 99 MET A CA 1
ATOM 747 C C . MET A 1 99 ? -0.247 -11.820 9.376 1.00 86.56 99 MET A C 1
ATOM 749 O O . MET A 1 99 ? -0.693 -12.938 9.130 1.00 86.56 99 MET A O 1
ATOM 753 N N . LYS A 1 100 ? -0.219 -10.859 8.436 1.00 83.69 100 LYS A N 1
ATOM 754 C CA . LYS A 1 100 ? -0.705 -11.057 7.051 1.00 83.69 100 LYS A CA 1
ATOM 755 C C . LYS A 1 100 ? 0.119 -12.064 6.238 1.00 83.69 100 LYS A C 1
ATOM 757 O O . LYS A 1 100 ? -0.333 -12.518 5.187 1.00 83.69 100 LYS A O 1
ATOM 762 N N . TYR A 1 101 ? 1.316 -12.395 6.727 1.00 77.62 101 TYR A N 1
ATOM 763 C CA . TYR A 1 101 ? 2.225 -13.382 6.143 1.00 77.62 101 TYR A CA 1
ATOM 764 C C . TYR A 1 101 ? 1.989 -14.812 6.645 1.00 77.62 101 TYR A C 1
ATOM 766 O O . TYR A 1 101 ? 2.576 -15.746 6.100 1.00 77.62 101 TYR A O 1
ATOM 774 N N . LEU A 1 102 ? 1.122 -15.010 7.648 1.00 72.19 102 LEU A N 1
ATOM 775 C CA . LEU A 1 102 ? 0.640 -16.349 7.983 1.00 72.19 102 LEU A CA 1
ATOM 776 C C . LEU A 1 102 ? -0.283 -16.889 6.869 1.00 72.19 102 LEU 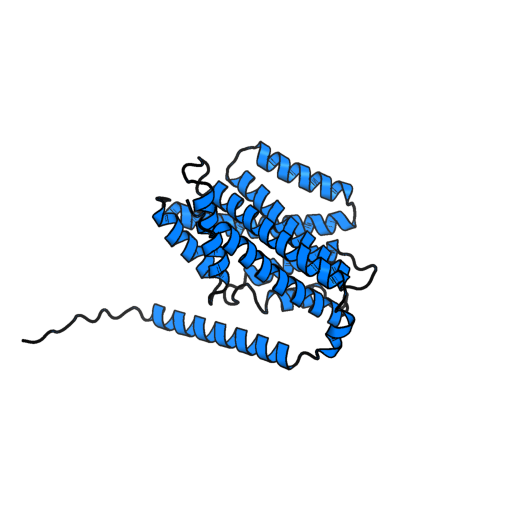A C 1
ATOM 778 O O . LEU A 1 102 ? -0.830 -16.108 6.086 1.00 72.19 102 LEU A O 1
ATOM 782 N N . PRO A 1 103 ? -0.476 -18.221 6.780 1.00 60.44 103 PRO A N 1
ATOM 783 C CA . PRO A 1 103 ? -1.326 -18.830 5.761 1.00 60.44 103 PRO A CA 1
ATOM 784 C C . PRO A 1 103 ? -2.760 -18.282 5.822 1.00 60.44 103 PRO A C 1
ATOM 786 O O . PRO A 1 103 ? -3.475 -18.529 6.788 1.00 60.44 103 PRO A O 1
ATOM 789 N N . GLY A 1 104 ? -3.176 -17.552 4.786 1.00 60.91 104 GLY A N 1
ATOM 790 C CA . GLY A 1 104 ? -4.448 -16.827 4.739 1.00 60.91 104 GLY A CA 1
ATOM 791 C C . GLY A 1 104 ? -4.323 -15.396 5.268 1.00 60.91 104 GLY A C 1
ATOM 792 O O . GLY A 1 104 ? -4.055 -15.165 6.447 1.00 60.91 104 GLY A O 1
ATOM 793 N N . SER A 1 105 ? -4.599 -14.409 4.408 1.00 71.81 105 SER A N 1
ATOM 794 C CA . SER A 1 105 ? -4.512 -12.975 4.746 1.00 71.81 105 SER A CA 1
ATOM 795 C C . SER A 1 105 ? -5.434 -12.553 5.901 1.00 71.81 105 SER A C 1
ATOM 797 O O . SER A 1 105 ? -5.266 -11.481 6.476 1.00 71.81 105 SER A O 1
ATOM 799 N N . VAL A 1 106 ? -6.374 -13.416 6.295 1.00 81.50 106 VAL A N 1
ATOM 800 C CA . VAL A 1 106 ? -7.351 -13.215 7.373 1.00 81.50 106 VAL A CA 1
ATOM 801 C C . VAL A 1 106 ? -6.694 -12.943 8.734 1.00 81.50 106 VAL A C 1
ATOM 803 O O . VAL A 1 106 ? -7.250 -12.204 9.551 1.00 81.50 106 VAL A O 1
ATOM 806 N N . PHE A 1 107 ? -5.491 -13.473 8.985 1.00 85.19 107 PHE A N 1
ATOM 807 C CA . PHE A 1 107 ? -4.810 -13.316 10.275 1.00 85.19 107 PHE A CA 1
ATOM 808 C C . PHE A 1 107 ? -4.465 -11.863 10.627 1.00 85.19 107 PHE A C 1
ATOM 810 O O . PHE A 1 107 ? -4.413 -11.524 11.811 1.00 85.19 107 PHE A O 1
ATOM 817 N N . GLN A 1 108 ? -4.334 -10.976 9.636 1.00 89.12 108 GLN A N 1
ATOM 818 C CA . GLN A 1 108 ? -4.148 -9.544 9.888 1.00 89.12 108 GLN A CA 1
ATOM 819 C C . GLN A 1 108 ? -5.366 -8.895 10.562 1.00 89.12 108 GLN A C 1
ATOM 821 O O . GLN A 1 108 ? -5.226 -7.944 11.334 1.00 89.12 108 GLN A O 1
ATOM 826 N N . TYR A 1 109 ? -6.567 -9.410 10.289 1.00 91.38 109 TYR A N 1
ATOM 827 C CA . TYR A 1 109 ? -7.815 -8.941 10.887 1.00 91.38 109 TYR A CA 1
ATOM 828 C C . TYR A 1 109 ? -8.057 -9.615 12.234 1.00 91.38 109 TYR A C 1
ATOM 830 O O . TYR A 1 109 ? -8.384 -8.936 13.203 1.00 91.38 109 TYR A O 1
ATOM 838 N N . VAL A 1 110 ? -7.805 -10.926 12.332 1.00 91.00 110 VAL A N 1
ATOM 839 C CA . VAL A 1 110 ? -7.905 -11.670 13.601 1.00 91.00 110 VAL A CA 1
ATOM 840 C C . VAL A 1 110 ? -6.971 -11.075 14.652 1.00 91.00 110 VAL A C 1
ATOM 842 O O . VAL A 1 110 ? -7.394 -10.830 15.779 1.00 91.00 110 VAL A O 1
ATOM 845 N N . SER A 1 111 ? -5.724 -10.774 14.278 1.00 92.56 111 SER A N 1
ATOM 846 C CA . SER A 1 111 ? -4.771 -10.128 15.181 1.00 92.56 111 SER A CA 1
ATOM 847 C C . SER A 1 111 ? -5.315 -8.805 15.714 1.00 92.56 111 SER A C 1
ATOM 849 O O . SER A 1 111 ? -5.204 -8.547 16.906 1.00 92.56 111 SER A O 1
ATOM 851 N N . ARG A 1 112 ? -5.921 -7.966 14.868 1.00 94.19 112 ARG A N 1
ATOM 852 C CA . ARG A 1 112 ? -6.473 -6.673 15.301 1.00 94.19 112 ARG A CA 1
ATOM 853 C C . ARG A 1 112 ? -7.746 -6.819 16.127 1.00 94.19 112 ARG A C 1
ATOM 855 O O . ARG A 1 112 ? -7.922 -6.069 17.080 1.00 94.19 112 ARG A O 1
ATOM 862 N N . GLN A 1 113 ? -8.576 -7.816 15.827 1.00 95.81 113 GLN A N 1
ATOM 863 C CA . GLN A 1 113 ? -9.756 -8.153 16.623 1.00 95.81 113 GLN A CA 1
ATOM 864 C C . GLN A 1 113 ? -9.367 -8.547 18.054 1.00 95.81 113 GLN A C 1
ATOM 866 O O . GLN A 1 113 ? -9.974 -8.073 19.010 1.00 95.81 113 GLN A O 1
ATOM 871 N N . VAL A 1 114 ? -8.354 -9.406 18.208 1.00 95.25 114 VAL A N 1
ATOM 872 C CA . VAL A 1 114 ? -7.896 -9.876 19.523 1.00 95.25 114 VA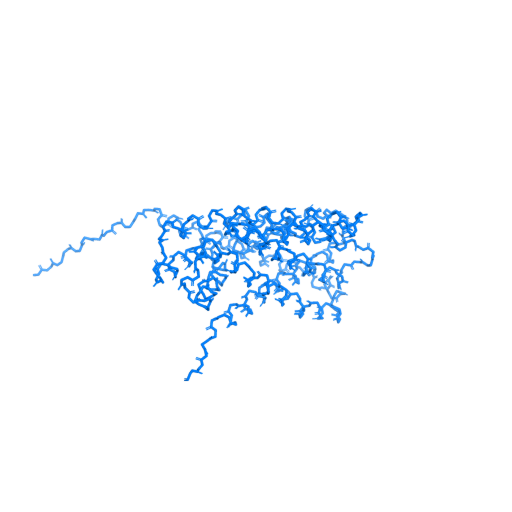L A CA 1
ATOM 873 C C . VAL A 1 114 ? -7.128 -8.784 20.264 1.00 95.25 114 VAL A C 1
ATOM 875 O O . VAL A 1 114 ? -7.400 -8.531 21.433 1.00 95.25 114 VAL A O 1
ATOM 878 N N . GLU A 1 115 ? -6.170 -8.131 19.606 1.00 95.38 115 GLU A N 1
ATOM 879 C CA . GLU A 1 115 ? -5.306 -7.143 20.256 1.00 95.38 115 GLU A CA 1
ATOM 880 C C . GLU A 1 115 ? -6.039 -5.831 20.560 1.00 95.38 115 GLU A C 1
ATOM 882 O O . GLU A 1 115 ? -5.811 -5.257 21.619 1.00 95.38 115 GLU A O 1
ATOM 887 N N . GLY A 1 116 ? -6.956 -5.386 19.694 1.00 95.69 116 GLY A N 1
ATOM 888 C CA . GLY A 1 116 ? -7.781 -4.200 19.947 1.00 95.69 116 GLY A CA 1
ATOM 889 C C . GLY A 1 116 ? -8.820 -4.413 21.048 1.00 95.69 116 GLY A C 1
ATOM 890 O O . GLY A 1 116 ? -9.078 -3.514 21.840 1.00 95.69 116 GLY A O 1
ATOM 891 N N . ALA A 1 117 ? -9.380 -5.618 21.177 1.00 95.69 117 ALA A N 1
ATOM 892 C CA . ALA A 1 117 ? -10.321 -5.904 22.261 1.00 95.69 117 ALA A CA 1
ATOM 893 C C . ALA A 1 117 ? -9.650 -5.852 23.643 1.00 95.69 117 ALA A C 1
ATOM 895 O O . ALA A 1 117 ? -10.265 -5.421 24.617 1.00 95.69 117 ALA A O 1
ATOM 896 N N . LYS A 1 118 ? -8.362 -6.221 23.728 1.00 94.81 118 LYS A N 1
ATOM 897 C CA . LYS A 1 118 ? -7.569 -6.116 24.967 1.00 94.81 118 LYS A CA 1
ATOM 898 C C . LYS A 1 118 ? -7.390 -4.674 25.449 1.00 94.81 118 LYS A C 1
ATOM 900 O O . LYS A 1 118 ? -7.093 -4.483 26.623 1.00 94.81 118 LYS A O 1
ATOM 905 N N . THR A 1 119 ? -7.564 -3.676 24.580 1.00 93.00 119 THR A N 1
ATOM 906 C CA . THR A 1 119 ? -7.503 -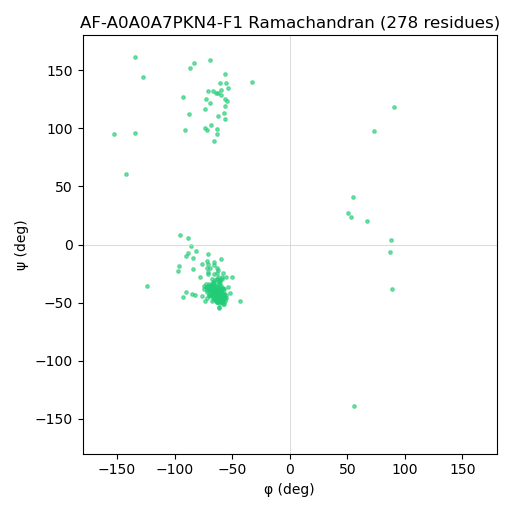2.249 24.945 1.00 93.00 119 THR A CA 1
ATOM 907 C C . THR A 1 119 ? -8.883 -1.645 25.225 1.00 93.00 119 THR A C 1
ATOM 909 O O . THR A 1 119 ? -9.006 -0.435 25.392 1.00 93.00 119 THR A O 1
ATOM 912 N N . GLY A 1 120 ? -9.932 -2.474 25.286 1.00 93.50 120 GLY A N 1
ATOM 913 C CA . GLY A 1 120 ? -11.300 -2.053 25.598 1.00 93.50 120 GLY A CA 1
ATOM 914 C C . GLY A 1 120 ? -12.134 -1.609 24.393 1.00 93.50 120 GLY A C 1
ATOM 915 O O . GLY A 1 120 ? -13.275 -1.196 24.578 1.00 93.50 120 GLY A O 1
ATOM 916 N N . ILE A 1 121 ? -11.614 -1.708 23.162 1.00 95.94 121 ILE A N 1
ATOM 917 C CA . ILE A 1 121 ? -12.390 -1.396 21.953 1.00 95.94 121 ILE A CA 1
ATOM 918 C C . ILE A 1 121 ? -13.445 -2.489 21.733 1.00 95.94 121 ILE A C 1
ATOM 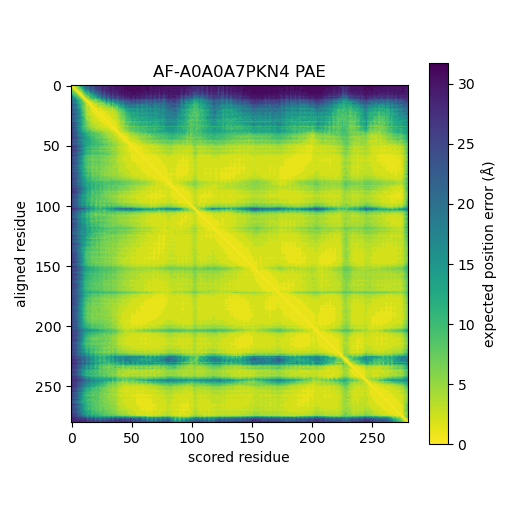920 O O . ILE A 1 121 ? -13.139 -3.683 21.761 1.00 95.94 121 ILE A O 1
ATOM 924 N N . GLU A 1 122 ? -14.693 -2.090 21.478 1.00 96.12 122 GLU A N 1
ATOM 925 C CA . GLU A 1 122 ? -15.802 -3.029 21.292 1.00 96.12 122 GLU A CA 1
ATOM 926 C C . GLU A 1 122 ? -15.548 -3.994 20.118 1.00 96.12 122 GLU A C 1
ATOM 928 O O . GLU A 1 122 ? -15.239 -3.586 18.994 1.00 96.12 122 GLU A O 1
ATOM 933 N N . HIS A 1 123 ? -15.789 -5.292 20.337 1.00 95.19 123 HIS A N 1
ATOM 934 C CA . HIS A 1 123 ? -15.670 -6.319 19.298 1.00 95.19 123 HIS A CA 1
ATOM 935 C C . HIS A 1 123 ? -16.488 -6.020 18.032 1.00 95.19 123 HIS A C 1
ATOM 937 O O . HIS A 1 123 ? -16.026 -6.323 16.929 1.00 95.19 123 HIS A O 1
ATOM 943 N N . LYS A 1 124 ? -17.689 -5.436 18.166 1.00 95.50 124 LYS A N 1
ATOM 944 C CA . LYS A 1 124 ? -18.531 -5.084 17.010 1.00 95.50 124 LYS A CA 1
ATOM 945 C C . LYS A 1 124 ? -17.919 -3.952 16.191 1.00 95.50 124 LYS A C 1
ATOM 947 O O . LYS A 1 124 ? -17.987 -3.999 14.964 1.00 95.50 124 LYS A O 1
ATOM 952 N N . LEU A 1 125 ? -17.317 -2.959 16.845 1.00 96.31 125 LEU A N 1
ATOM 953 C CA . LEU A 1 125 ? -16.632 -1.859 16.170 1.00 96.31 125 LEU A CA 1
ATOM 954 C C . LEU A 1 125 ? -15.403 -2.368 15.411 1.00 96.31 125 LEU A C 1
ATOM 956 O O . LEU A 1 125 ? -15.246 -2.055 14.233 1.00 96.31 125 LEU A O 1
ATOM 960 N N . LEU A 1 126 ? -14.593 -3.223 16.041 1.00 97.12 126 LEU A N 1
ATOM 961 C CA . LEU A 1 126 ? -13.442 -3.854 15.388 1.00 97.12 126 LEU A CA 1
ATOM 962 C C . LEU A 1 126 ? -13.870 -4.673 14.162 1.00 97.12 126 LEU A C 1
ATOM 964 O O . LEU A 1 126 ? -13.289 -4.506 13.090 1.00 97.12 126 LEU A O 1
ATOM 968 N N . ALA A 1 127 ? -14.947 -5.458 14.263 1.00 95.38 127 ALA A N 1
ATOM 969 C CA . ALA A 1 127 ? -15.474 -6.219 13.130 1.00 95.38 127 ALA A CA 1
ATOM 970 C C . ALA A 1 127 ? -15.974 -5.309 11.990 1.00 95.38 127 ALA A C 1
ATOM 972 O O . ALA A 1 127 ? -15.662 -5.549 10.823 1.00 95.38 127 ALA A O 1
ATOM 973 N N . LYS A 1 128 ? -16.695 -4.224 12.311 1.00 96.44 128 LYS A N 1
ATOM 974 C CA . LYS A 1 128 ? -17.126 -3.220 11.320 1.00 96.44 128 LYS A CA 1
ATOM 975 C C . LYS A 1 128 ? -15.939 -2.523 10.655 1.00 96.44 128 LYS A C 1
ATOM 977 O O . LYS A 1 128 ? -15.990 -2.262 9.454 1.00 96.44 128 LYS A O 1
ATOM 982 N N . SER A 1 129 ? -14.868 -2.261 11.405 1.00 96.69 129 SER A N 1
ATOM 983 C CA . SER A 1 129 ? -13.669 -1.603 10.879 1.00 96.69 129 SER A CA 1
ATOM 984 C C . SER A 1 129 ? -13.007 -2.396 9.756 1.00 96.69 129 SER A C 1
ATOM 986 O O . SER A 1 129 ? -12.487 -1.792 8.827 1.00 96.69 129 SER A O 1
ATOM 988 N N . VAL A 1 130 ? -13.108 -3.731 9.776 1.00 95.06 130 VAL A N 1
ATOM 989 C CA . VAL A 1 130 ? -12.609 -4.593 8.695 1.00 95.06 130 VAL A CA 1
ATOM 990 C C . VAL A 1 130 ? -13.365 -4.329 7.395 1.00 95.06 130 VAL A C 1
ATOM 992 O O . VAL A 1 130 ? -12.741 -4.131 6.359 1.00 95.06 130 VAL A O 1
ATOM 995 N N . VAL A 1 131 ? -14.699 -4.279 7.444 1.00 95.81 131 VAL A N 1
ATOM 996 C CA . VAL A 1 131 ? -15.532 -4.011 6.258 1.00 95.81 131 VAL A CA 1
ATOM 997 C C . VAL A 1 131 ? -15.233 -2.624 5.692 1.00 95.81 131 VAL A C 1
ATOM 999 O O . VAL A 1 131 ? -15.059 -2.472 4.483 1.00 95.81 131 VAL A O 1
ATOM 1002 N N . VAL A 1 132 ? -15.124 -1.624 6.572 1.00 97.38 132 VAL A N 1
ATOM 1003 C CA . VAL A 1 132 ? -14.772 -0.253 6.185 1.00 97.38 132 VAL A CA 1
ATOM 1004 C C . VAL A 1 132 ? -13.386 -0.209 5.548 1.00 97.38 132 VAL A C 1
ATOM 1006 O O . VAL A 1 132 ? -13.229 0.358 4.474 1.00 97.38 132 VAL A O 1
ATOM 1009 N N . GLU A 1 133 ? -12.385 -0.831 6.164 1.00 95.81 133 GLU A N 1
ATOM 1010 C CA . GLU A 1 133 ? -11.016 -0.832 5.655 1.00 95.81 133 GLU A CA 1
ATOM 1011 C C . GLU A 1 133 ? -10.897 -1.526 4.297 1.00 95.81 133 GLU A C 1
ATOM 1013 O O . GLU A 1 133 ? -10.258 -0.984 3.398 1.00 95.81 133 GLU A O 1
ATOM 1018 N N . VAL A 1 134 ? -11.549 -2.680 4.125 1.00 94.56 134 VAL A N 1
ATOM 1019 C CA . VAL A 1 134 ? -11.616 -3.383 2.838 1.00 94.56 134 VAL A CA 1
ATOM 1020 C C . VAL A 1 134 ? -12.236 -2.465 1.786 1.00 94.56 134 VAL A C 1
ATOM 1022 O O . VAL A 1 134 ? -11.627 -2.249 0.744 1.00 94.56 134 VAL A O 1
ATOM 1025 N N . GLY A 1 135 ? -13.400 -1.867 2.063 1.00 96.81 135 GLY A N 1
ATOM 1026 C CA . GLY A 1 135 ? -14.054 -0.947 1.128 1.00 96.81 135 GLY A CA 1
ATOM 1027 C C . GLY A 1 135 ? -13.173 0.252 0.762 1.00 96.81 135 GLY A C 1
ATOM 1028 O O . GLY A 1 135 ? -13.051 0.602 -0.412 1.00 96.81 135 GLY A O 1
ATOM 1029 N N . LEU A 1 136 ? -12.492 0.837 1.748 1.00 97.75 136 LEU A N 1
ATOM 1030 C CA . LEU A 1 136 ? -11.562 1.941 1.524 1.00 97.75 136 LEU A CA 1
ATOM 1031 C C . LEU A 1 136 ? -10.330 1.517 0.713 1.00 97.75 136 LEU A C 1
ATOM 1033 O O . LEU A 1 136 ? -9.894 2.290 -0.133 1.00 97.75 136 LEU A O 1
ATOM 1037 N N . HIS A 1 137 ? -9.801 0.301 0.890 1.00 96.06 137 HIS A N 1
ATOM 1038 C CA . HIS A 1 137 ? -8.703 -0.196 0.056 1.00 96.06 137 HIS A CA 1
ATOM 1039 C C . HIS A 1 137 ? -9.074 -0.227 -1.428 1.00 96.06 137 HIS A C 1
ATOM 1041 O O . HIS A 1 137 ? -8.285 0.220 -2.259 1.00 96.06 137 HIS A O 1
ATOM 1047 N N . PHE A 1 138 ? -10.277 -0.702 -1.762 1.00 96.81 138 PHE A N 1
ATOM 1048 C CA . PHE A 1 138 ? -10.773 -0.690 -3.140 1.00 96.81 138 PHE A CA 1
ATOM 1049 C C . PHE A 1 138 ? -10.874 0.735 -3.684 1.00 96.81 138 PHE A C 1
ATOM 1051 O O . PHE A 1 138 ? -10.288 1.041 -4.722 1.00 96.81 138 PHE A O 1
ATOM 1058 N N . VAL A 1 139 ? -11.577 1.616 -2.964 1.00 97.81 139 VAL A N 1
ATOM 1059 C CA . VAL A 1 139 ? -11.808 2.996 -3.409 1.00 97.81 139 VAL A CA 1
ATOM 1060 C C . VAL A 1 139 ? -10.485 3.736 -3.588 1.00 97.81 139 VAL A C 1
ATOM 1062 O O . VAL A 1 139 ? -10.273 4.365 -4.624 1.00 97.81 139 VAL A O 1
ATOM 1065 N N . SER A 1 140 ? -9.572 3.644 -2.624 1.00 98.19 140 SER A N 1
ATOM 1066 C CA . SER A 1 140 ? -8.287 4.338 -2.682 1.00 98.19 140 SER A CA 1
ATOM 1067 C C . SER A 1 140 ? -7.357 3.756 -3.743 1.00 98.19 140 SER A C 1
ATOM 1069 O O . SER A 1 140 ? -6.784 4.530 -4.504 1.00 98.19 140 SER A O 1
ATOM 1071 N N . SER A 1 141 ? -7.250 2.428 -3.865 1.00 97.69 141 SER A N 1
ATOM 1072 C CA . SER A 1 141 ? -6.448 1.789 -4.918 1.00 97.69 141 SER A CA 1
ATOM 1073 C C . SER A 1 141 ? -6.911 2.213 -6.315 1.00 97.69 141 SER A C 1
ATOM 1075 O O . SER A 1 141 ? -6.098 2.665 -7.123 1.00 97.69 141 SER A O 1
ATOM 1077 N N . MET A 1 142 ? -8.222 2.161 -6.578 1.00 97.38 142 MET A N 1
ATOM 1078 C CA . MET A 1 142 ? -8.794 2.560 -7.867 1.00 97.38 142 MET A CA 1
ATOM 1079 C C . MET A 1 142 ? -8.652 4.063 -8.125 1.00 97.38 142 MET A C 1
ATOM 1081 O O . MET A 1 142 ? -8.310 4.461 -9.236 1.00 97.38 142 MET A O 1
ATOM 1085 N N . SER A 1 143 ? -8.867 4.900 -7.105 1.00 97.69 143 SER A N 1
ATOM 1086 C CA . SER A 1 143 ? -8.740 6.357 -7.233 1.00 97.69 143 SER A CA 1
ATOM 1087 C C . SER A 1 143 ? -7.301 6.775 -7.533 1.00 97.69 143 SER A C 1
ATOM 1089 O O . SER A 1 143 ? -7.075 7.614 -8.400 1.00 97.69 143 SER A O 1
ATOM 1091 N N . VAL A 1 144 ? -6.313 6.169 -6.864 1.00 98.44 144 VAL A N 1
ATOM 1092 C CA . VAL A 1 144 ? -4.897 6.450 -7.136 1.00 98.44 144 VAL A CA 1
ATOM 1093 C C . VAL A 1 144 ? -4.488 5.894 -8.499 1.00 98.44 144 VAL A C 1
ATOM 1095 O O . VAL A 1 144 ? -3.804 6.593 -9.239 1.00 98.44 144 VAL A O 1
ATOM 1098 N N . ALA A 1 145 ? -4.956 4.706 -8.896 1.00 97.88 145 ALA A N 1
ATOM 1099 C CA . ALA A 1 145 ? -4.704 4.188 -10.242 1.00 97.88 145 ALA A CA 1
ATOM 1100 C C . ALA A 1 145 ? -5.263 5.134 -11.324 1.00 97.88 145 ALA A C 1
ATOM 1102 O O . ALA A 1 145 ? -4.565 5.459 -12.283 1.00 97.88 145 ALA A O 1
ATOM 1103 N N . ALA A 1 146 ? -6.480 5.655 -11.137 1.00 97.12 146 ALA A N 1
ATOM 1104 C CA . ALA A 1 146 ? -7.069 6.656 -12.024 1.00 97.12 146 ALA A CA 1
ATOM 1105 C C . ALA A 1 146 ? -6.277 7.976 -12.030 1.00 97.12 146 ALA A C 1
ATOM 1107 O O . ALA A 1 146 ? -6.088 8.579 -13.090 1.00 97.12 146 ALA A O 1
ATOM 1108 N N . ALA A 1 147 ? -5.768 8.410 -10.874 1.00 97.62 147 ALA A N 1
ATOM 1109 C CA . ALA A 1 147 ? -4.904 9.583 -10.775 1.00 97.62 147 ALA A CA 1
ATOM 1110 C C . ALA A 1 147 ? -3.584 9.378 -11.534 1.00 97.62 147 ALA A C 1
ATOM 1112 O O . ALA A 1 147 ? -3.170 10.275 -12.262 1.00 97.62 147 ALA A O 1
ATOM 1113 N N . CYS A 1 148 ? -2.966 8.196 -11.453 1.00 97.75 148 CYS A N 1
ATOM 1114 C CA . CYS A 1 148 ? -1.774 7.846 -12.227 1.00 97.75 148 CYS A CA 1
ATOM 1115 C C . CYS A 1 148 ? -2.034 7.887 -13.744 1.00 97.75 148 CYS A C 1
ATOM 1117 O O . CYS A 1 148 ? -1.260 8.490 -14.482 1.00 97.75 148 CYS A O 1
ATOM 1119 N N . LEU A 1 149 ? -3.153 7.326 -14.214 1.00 96.00 149 LEU A N 1
ATOM 1120 C CA . LEU A 1 149 ? -3.533 7.384 -15.634 1.00 96.00 149 LEU A CA 1
ATOM 1121 C C . LEU A 1 149 ? -3.858 8.814 -16.098 1.00 96.00 149 LEU A C 1
ATOM 1123 O O . LEU A 1 149 ? -3.601 9.186 -17.241 1.00 96.00 149 LEU A O 1
ATOM 1127 N N . THR A 1 150 ? -4.414 9.638 -15.211 1.00 95.88 150 THR A N 1
ATOM 1128 C CA . THR A 1 150 ? -4.666 11.058 -15.494 1.00 95.88 150 THR A CA 1
ATOM 1129 C C . THR A 1 150 ? -3.364 11.852 -15.519 1.00 95.88 150 THR A C 1
ATOM 1131 O O . THR A 1 150 ? -3.219 12.736 -16.356 1.00 95.88 150 THR A O 1
ATOM 1134 N N . PHE A 1 151 ? -2.402 11.521 -14.654 1.00 95.00 151 PHE A N 1
ATOM 1135 C CA . PHE A 1 151 ? -1.102 12.187 -14.566 1.00 95.00 151 PHE A CA 1
ATOM 1136 C C . PHE A 1 151 ? -0.318 12.090 -15.877 1.00 95.00 151 PHE A C 1
ATOM 1138 O O . PHE A 1 151 ? 0.324 13.056 -16.274 1.00 95.00 151 PHE A O 1
ATOM 1145 N N . GLU A 1 152 ? -0.432 10.963 -16.582 1.00 89.69 152 GLU A N 1
ATOM 1146 C CA . GLU A 1 152 ? 0.158 10.766 -17.912 1.00 89.69 152 GLU A CA 1
ATOM 1147 C C . GLU A 1 152 ? -0.381 11.754 -18.959 1.00 89.69 152 GLU A C 1
ATOM 1149 O O . GLU A 1 152 ? 0.351 12.181 -19.847 1.00 89.69 152 GLU A O 1
ATOM 1154 N N . ARG A 1 153 ? -1.652 12.157 -18.838 1.00 92.81 153 ARG A N 1
ATOM 1155 C CA . ARG A 1 153 ? -2.298 13.111 -19.754 1.00 92.81 153 ARG A CA 1
ATOM 1156 C C . ARG A 1 153 ? -2.142 14.558 -19.295 1.00 92.81 153 ARG A C 1
ATOM 1158 O O . ARG A 1 153 ? -1.962 15.454 -20.112 1.00 92.81 153 ARG A O 1
ATOM 1165 N N . SER A 1 154 ? -2.273 14.796 -17.993 1.00 95.62 154 SER A N 1
ATOM 1166 C CA . SER A 1 154 ? -2.198 16.116 -17.375 1.00 95.62 154 SER A CA 1
ATOM 1167 C C . SER A 1 154 ? -1.708 16.008 -15.924 1.00 95.62 154 SER A C 1
ATOM 1169 O O . SER A 1 154 ? -2.510 15.795 -15.004 1.00 95.62 154 SER A O 1
ATOM 1171 N N . PRO A 1 155 ? -0.395 16.177 -15.680 1.00 94.94 155 PRO A N 1
ATOM 1172 C CA . PRO A 1 155 ? 0.180 16.016 -14.347 1.00 94.94 155 PRO A CA 1
ATOM 1173 C C . PRO A 1 155 ? -0.328 17.076 -13.364 1.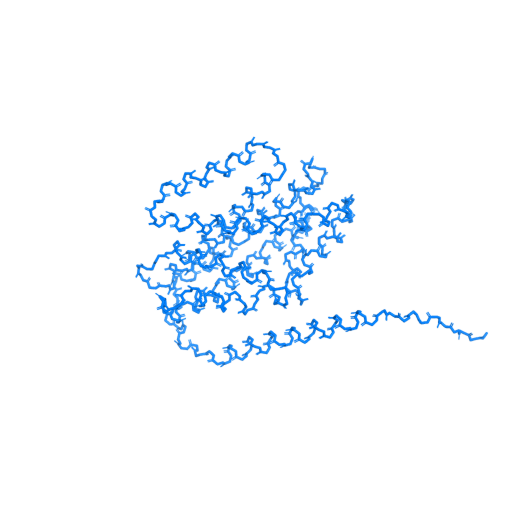00 94.94 155 PRO A C 1
ATOM 1175 O O . PRO A 1 155 ? -0.579 16.769 -12.200 1.00 94.94 155 PRO A O 1
ATOM 1178 N N . VAL A 1 156 ? -0.550 18.308 -13.839 1.00 96.06 156 VAL A N 1
ATOM 1179 C CA . VAL A 1 156 ? -1.065 19.415 -13.019 1.00 96.06 156 VAL A CA 1
ATOM 1180 C C . VAL A 1 156 ? -2.473 19.110 -12.512 1.00 96.06 156 VAL A C 1
ATOM 1182 O O . VAL A 1 156 ? -2.732 19.262 -11.320 1.00 96.06 156 VAL A O 1
ATOM 1185 N N . ILE A 1 157 ? -3.368 18.633 -13.386 1.00 95.25 157 ILE A N 1
ATOM 1186 C CA . ILE A 1 157 ? -4.746 18.297 -13.002 1.00 95.25 157 ILE A CA 1
ATOM 1187 C C . ILE A 1 157 ? -4.753 17.123 -12.023 1.00 95.25 157 ILE A C 1
ATOM 1189 O O . ILE A 1 157 ? -5.422 17.198 -10.995 1.00 95.25 157 ILE A O 1
ATOM 1193 N N . ALA A 1 158 ? -3.991 16.063 -12.304 1.00 94.94 158 ALA A N 1
ATOM 1194 C CA . ALA A 1 158 ? -3.919 14.900 -11.424 1.00 94.94 158 ALA A CA 1
ATOM 1195 C C . ALA A 1 158 ? -3.405 15.270 -10.023 1.00 94.94 158 ALA A C 1
ATOM 1197 O O . ALA A 1 158 ? -3.997 14.866 -9.020 1.00 94.94 158 ALA A O 1
ATOM 1198 N N . PHE A 1 159 ? -2.344 16.080 -9.946 1.00 94.25 159 PHE A N 1
ATOM 1199 C CA . PHE A 1 159 ? -1.784 16.531 -8.674 1.00 94.25 159 PHE A CA 1
ATOM 1200 C C . PHE A 1 159 ? -2.744 17.457 -7.920 1.00 94.25 159 PHE A C 1
ATOM 1202 O O . PHE A 1 159 ? -3.005 17.236 -6.737 1.00 94.25 159 PHE A O 1
ATOM 1209 N N . ALA A 1 160 ? -3.323 18.453 -8.599 1.00 95.69 160 ALA A N 1
ATOM 1210 C CA . ALA A 1 160 ? -4.290 19.363 -7.993 1.00 95.69 160 ALA A CA 1
ATOM 1211 C C . ALA A 1 160 ? -5.517 18.609 -7.460 1.00 95.69 160 ALA A C 1
ATOM 1213 O O . ALA A 1 160 ? -5.921 18.832 -6.321 1.0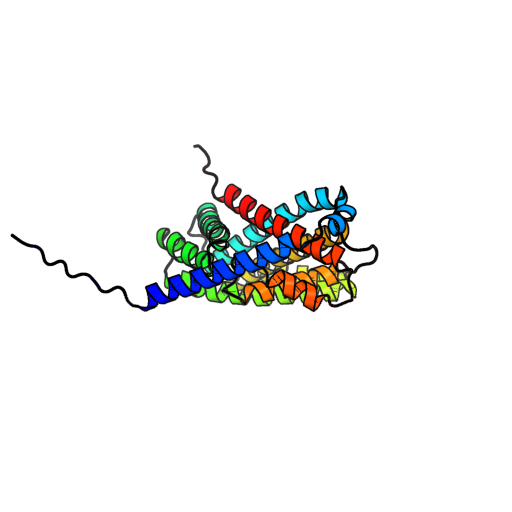0 95.69 160 ALA A O 1
ATOM 1214 N N . ALA A 1 161 ? -6.067 17.668 -8.234 1.00 94.44 161 ALA A N 1
ATOM 1215 C CA . ALA A 1 161 ? -7.188 16.839 -7.806 1.00 94.44 161 ALA A CA 1
ATOM 1216 C C . ALA A 1 161 ? -6.835 15.997 -6.570 1.00 94.44 161 ALA A C 1
ATOM 1218 O O . ALA A 1 161 ? -7.604 15.981 -5.611 1.00 94.44 161 ALA A O 1
ATOM 1219 N N . ALA A 1 162 ? -5.662 15.354 -6.549 1.00 94.81 162 ALA A N 1
ATOM 1220 C CA . ALA A 1 162 ? -5.213 14.580 -5.394 1.00 94.81 162 ALA A CA 1
ATOM 1221 C C . ALA A 1 162 ? -5.083 15.452 -4.133 1.00 94.81 162 ALA A C 1
ATOM 1223 O O . ALA A 1 162 ? -5.598 15.084 -3.076 1.00 94.81 162 ALA A O 1
ATOM 1224 N N . VAL A 1 163 ? -4.458 16.630 -4.247 1.00 96.88 163 VAL A N 1
ATOM 1225 C CA . VAL A 1 163 ? -4.296 17.579 -3.133 1.00 96.88 163 VAL A CA 1
ATOM 1226 C C . VAL A 1 163 ? -5.646 18.090 -2.636 1.00 96.88 163 VAL A C 1
ATOM 1228 O O . VAL A 1 163 ? -5.882 18.096 -1.429 1.00 96.88 163 VAL A O 1
ATOM 1231 N N . ILE A 1 164 ? -6.546 18.481 -3.541 1.00 97.38 164 ILE A N 1
ATOM 1232 C CA . ILE A 1 164 ? -7.878 18.984 -3.186 1.00 97.38 164 ILE A CA 1
ATOM 1233 C C . ILE A 1 164 ? -8.695 17.893 -2.496 1.00 97.38 164 ILE A C 1
ATOM 1235 O O . ILE A 1 164 ? -9.263 18.149 -1.439 1.00 97.38 164 ILE A O 1
ATOM 1239 N N . VAL A 1 165 ? -8.733 16.675 -3.044 1.00 96.62 165 VAL A N 1
ATOM 1240 C CA . VAL A 1 165 ? -9.511 15.564 -2.475 1.00 96.62 165 VAL A CA 1
ATOM 1241 C C . VAL A 1 165 ? -8.990 15.184 -1.091 1.00 96.62 165 VAL A C 1
ATOM 1243 O O . VAL A 1 165 ? -9.773 15.111 -0.144 1.00 96.62 165 VAL A O 1
ATOM 1246 N N . VAL A 1 166 ? -7.677 14.988 -0.943 1.00 97.62 166 VAL A N 1
ATOM 1247 C CA . VAL A 1 166 ? -7.063 14.635 0.348 1.00 97.62 166 VAL A CA 1
ATOM 1248 C C . VAL A 1 166 ? -7.223 15.776 1.357 1.00 97.62 166 VAL A C 1
ATOM 1250 O O . VAL A 1 166 ? -7.616 15.541 2.500 1.00 97.62 166 VAL A O 1
ATOM 1253 N N . GLY A 1 167 ? -6.976 17.019 0.937 1.00 97.69 167 GLY A N 1
ATOM 1254 C CA . GLY A 1 167 ? -7.108 18.208 1.778 1.00 97.69 167 GLY A CA 1
ATOM 1255 C C . GLY A 1 167 ? -8.542 18.438 2.254 1.00 97.69 167 GLY A C 1
ATOM 1256 O O . GLY A 1 167 ? -8.765 18.630 3.448 1.00 97.69 167 GLY A O 1
ATOM 1257 N N . ALA A 1 168 ? -9.525 18.345 1.355 1.00 97.50 168 ALA A N 1
ATOM 1258 C CA . ALA A 1 168 ? -10.942 18.466 1.692 1.00 97.50 168 ALA A CA 1
ATOM 1259 C C . ALA A 1 168 ? -11.401 17.344 2.634 1.00 97.50 168 ALA A C 1
ATOM 1261 O O . ALA A 1 168 ? -12.135 17.603 3.590 1.00 97.50 168 ALA A O 1
ATOM 1262 N N . ALA A 1 169 ? -10.933 16.112 2.413 1.00 97.19 169 ALA A N 1
ATOM 1263 C CA . ALA A 1 169 ? -11.249 14.977 3.271 1.00 97.19 169 ALA A CA 1
ATOM 1264 C C . ALA A 1 169 ? -10.728 15.169 4.709 1.00 97.19 169 ALA A C 1
ATOM 1266 O O . ALA A 1 169 ? -11.472 14.921 5.660 1.00 97.19 169 ALA A O 1
ATOM 1267 N N . PHE A 1 170 ? -9.506 15.692 4.884 1.00 97.75 170 PHE A N 1
ATOM 1268 C CA . PHE A 1 170 ? -8.998 16.077 6.207 1.00 97.75 170 PHE A CA 1
ATOM 1269 C C . PHE A 1 170 ? -9.754 17.271 6.807 1.00 97.75 170 PHE A C 1
ATOM 1271 O O . PHE A 1 170 ? -10.106 17.250 7.989 1.00 97.75 170 PHE A O 1
ATOM 1278 N N . ALA A 1 171 ? -10.043 18.302 6.007 1.00 97.12 171 ALA A N 1
ATOM 1279 C CA . ALA A 1 171 ? -10.730 19.511 6.462 1.00 97.12 171 ALA A CA 1
ATOM 1280 C C . ALA A 1 171 ? -12.159 19.238 6.955 1.00 97.12 171 ALA A C 1
ATOM 1282 O O . ALA A 1 171 ? -12.633 19.907 7.874 1.00 97.12 171 ALA A O 1
ATOM 1283 N N . ALA A 1 172 ? -12.829 18.223 6.404 1.00 96.56 172 ALA A N 1
ATOM 1284 C CA . ALA A 1 172 ? -14.170 17.825 6.819 1.00 96.56 172 ALA A CA 1
ATOM 1285 C C . ALA A 1 172 ? -14.236 17.275 8.258 1.00 96.56 172 ALA A C 1
ATOM 1287 O O . ALA A 1 172 ? -15.328 17.196 8.822 1.00 96.56 172 ALA A O 1
ATOM 1288 N N . ARG A 1 173 ? -13.095 16.871 8.848 1.00 92.94 173 ARG A N 1
ATOM 1289 C CA . ARG A 1 173 ? -12.982 16.296 10.206 1.00 92.94 173 ARG A CA 1
ATOM 1290 C C . ARG A 1 173 ? -13.960 15.143 10.483 1.00 92.94 173 ARG A C 1
ATOM 1292 O O . ARG A 1 173 ? -14.340 14.898 11.625 1.00 92.94 173 ARG A O 1
ATOM 1299 N N . ARG A 1 174 ? -14.381 14.421 9.439 1.00 97.31 174 ARG A N 1
ATOM 1300 C CA . ARG A 1 174 ? -15.222 13.225 9.564 1.00 97.31 174 ARG A CA 1
ATOM 1301 C C . ARG A 1 174 ? -14.317 11.992 9.634 1.00 97.31 174 ARG A C 1
ATOM 1303 O O . ARG A 1 174 ? -13.543 11.803 8.699 1.00 97.31 174 ARG A O 1
ATOM 1310 N N . PRO A 1 175 ? -14.457 11.120 10.650 1.00 97.00 175 PRO A N 1
ATOM 1311 C CA . PRO A 1 175 ? -13.648 9.908 10.824 1.00 97.00 175 PRO A CA 1
ATOM 1312 C C . PRO A 1 175 ? -13.411 9.104 9.538 1.00 97.00 175 PRO A C 1
ATOM 1314 O O . PRO A 1 175 ? -12.275 8.807 9.177 1.00 97.00 175 PRO A O 1
ATOM 1317 N N . LEU A 1 176 ? -14.485 8.835 8.789 1.00 97.94 176 LEU A N 1
ATOM 1318 C CA . LEU A 1 176 ? -14.427 8.065 7.547 1.00 97.94 176 LEU A CA 1
ATOM 1319 C C . LEU A 1 176 ? -13.672 8.787 6.418 1.00 97.94 176 LEU A C 1
ATOM 1321 O O . LEU A 1 176 ? -12.965 8.142 5.650 1.00 97.94 176 LEU A O 1
ATOM 1325 N N . LEU A 1 177 ? -13.793 10.116 6.320 1.00 98.00 177 LEU A N 1
ATOM 1326 C CA . LEU A 1 177 ? -13.081 10.905 5.309 1.00 98.00 177 LEU A CA 1
ATOM 1327 C C . LEU A 1 177 ? -11.598 11.043 5.661 1.00 98.00 177 LEU A C 1
ATOM 1329 O O . LEU A 1 177 ? -10.752 10.903 4.786 1.00 98.00 177 LEU A O 1
ATOM 1333 N N . THR A 1 178 ? -11.270 11.211 6.942 1.00 98.19 178 THR A N 1
ATOM 1334 C CA . THR A 1 178 ? -9.887 11.146 7.430 1.00 98.19 178 THR A CA 1
ATOM 1335 C C . THR A 1 178 ? -9.260 9.784 7.122 1.00 98.19 178 THR A C 1
ATOM 1337 O O . THR A 1 178 ? -8.127 9.715 6.645 1.00 98.19 178 THR A O 1
ATOM 1340 N N . ALA A 1 179 ? -10.004 8.693 7.336 1.00 98.38 179 ALA A N 1
ATOM 1341 C CA . ALA A 1 179 ? -9.554 7.349 6.992 1.00 98.38 179 ALA A CA 1
ATOM 1342 C C . ALA A 1 179 ? -9.322 7.184 5.482 1.00 98.38 179 ALA A C 1
ATOM 1344 O O . ALA A 1 179 ? -8.283 6.666 5.073 1.00 98.38 179 ALA A O 1
ATOM 1345 N N . LEU A 1 180 ? -10.244 7.683 4.653 1.00 98.56 180 LEU A N 1
ATOM 1346 C CA . LEU A 1 180 ? -10.095 7.701 3.197 1.00 98.56 180 LEU A CA 1
ATOM 1347 C C . LEU A 1 180 ? -8.862 8.507 2.757 1.00 98.56 180 LEU A C 1
ATOM 1349 O O . LEU A 1 180 ? -8.117 8.048 1.896 1.00 98.56 180 LEU A O 1
ATOM 1353 N N . ALA A 1 181 ? -8.613 9.673 3.356 1.00 98.56 181 ALA A N 1
ATOM 1354 C CA . ALA A 1 181 ? -7.460 10.514 3.041 1.00 98.56 181 ALA A CA 1
ATOM 1355 C C . ALA A 1 181 ? -6.139 9.781 3.313 1.00 98.56 181 ALA A C 1
ATOM 1357 O O . ALA A 1 181 ? -5.274 9.707 2.441 1.00 98.56 181 ALA A O 1
ATOM 1358 N N . PHE A 1 182 ? -6.005 9.166 4.491 1.00 98.69 182 PHE A N 1
ATOM 1359 C CA . PHE A 1 182 ? -4.832 8.357 4.822 1.00 98.69 182 PHE A CA 1
ATOM 1360 C C . PHE A 1 182 ? -4.680 7.121 3.925 1.00 98.69 182 PHE A C 1
ATOM 1362 O O . PHE A 1 182 ? -3.558 6.777 3.561 1.00 98.69 182 PHE A O 1
ATOM 1369 N N . GLN A 1 183 ? -5.781 6.481 3.523 1.00 98.56 183 GLN A N 1
ATOM 1370 C CA . GLN A 1 183 ? -5.754 5.383 2.554 1.00 98.56 183 GLN A CA 1
ATOM 1371 C C . GLN A 1 183 ? -5.268 5.855 1.175 1.00 98.56 183 GLN A C 1
ATOM 1373 O O . GLN A 1 183 ? -4.383 5.230 0.597 1.00 98.56 183 GLN A O 1
ATOM 1378 N N . ILE A 1 184 ? -5.760 6.990 0.664 1.00 98.56 184 ILE A N 1
ATOM 1379 C CA . ILE A 1 184 ? -5.279 7.579 -0.599 1.00 98.56 184 ILE A CA 1
ATOM 1380 C C . ILE A 1 184 ? -3.779 7.882 -0.514 1.00 98.56 184 ILE A C 1
ATOM 1382 O O . ILE A 1 184 ? -3.041 7.555 -1.440 1.00 98.56 184 ILE A O 1
ATOM 1386 N N . LEU A 1 185 ? -3.306 8.440 0.604 1.00 98.69 185 LEU A N 1
ATOM 1387 C CA . LEU A 1 185 ? -1.878 8.685 0.825 1.00 98.69 185 LEU A CA 1
ATOM 1388 C C . LEU A 1 185 ? -1.058 7.386 0.841 1.00 98.69 185 LEU A C 1
ATOM 1390 O O . LEU A 1 185 ? 0.016 7.340 0.243 1.00 98.69 185 LEU A O 1
ATOM 1394 N N . ALA A 1 186 ? -1.562 6.323 1.472 1.00 98.69 186 ALA A N 1
ATOM 1395 C CA . ALA A 1 186 ? -0.896 5.024 1.499 1.00 98.69 186 ALA A CA 1
ATOM 1396 C C . ALA A 1 186 ? -0.765 4.411 0.095 1.00 98.69 186 ALA A C 1
ATOM 1398 O O . ALA A 1 186 ? 0.333 4.032 -0.316 1.00 98.69 186 ALA A O 1
ATOM 1399 N N . PHE A 1 187 ? -1.856 4.376 -0.678 1.00 98.62 187 PHE A N 1
ATOM 1400 C CA . PHE A 1 187 ? -1.820 3.886 -2.060 1.00 98.62 187 PHE A CA 1
ATOM 1401 C C . PHE A 1 187 ? -1.018 4.804 -2.989 1.00 98.62 187 PHE A C 1
ATOM 1403 O O . PHE A 1 187 ? -0.374 4.314 -3.913 1.00 98.62 187 PHE A O 1
ATOM 1410 N N . GLY A 1 188 ? -0.973 6.110 -2.716 1.00 98.62 188 GLY A N 1
ATOM 1411 C CA . GLY A 1 188 ? -0.038 7.033 -3.357 1.00 98.62 188 GLY A CA 1
ATOM 1412 C C . GLY A 1 188 ? 1.417 6.641 -3.089 1.00 98.62 188 GLY A C 1
ATOM 1413 O O . GLY A 1 188 ? 2.214 6.566 -4.019 1.00 98.62 188 GLY A O 1
ATOM 1414 N N . GLY A 1 189 ? 1.753 6.287 -1.846 1.00 98.62 189 GLY A N 1
ATOM 1415 C CA . GLY A 1 189 ? 3.063 5.735 -1.488 1.00 98.62 189 GLY A CA 1
ATOM 1416 C C . GLY A 1 189 ? 3.396 4.446 -2.246 1.00 98.62 189 GLY A C 1
ATOM 1417 O O . GLY A 1 189 ? 4.503 4.309 -2.764 1.00 98.62 189 GLY A O 1
ATOM 1418 N N . PHE A 1 190 ? 2.427 3.536 -2.393 1.00 98.50 190 PHE A N 1
ATOM 1419 C CA . PHE A 1 190 ? 2.578 2.322 -3.208 1.00 98.50 190 PHE A CA 1
ATOM 1420 C C . PHE A 1 190 ? 2.835 2.650 -4.687 1.00 98.50 190 PHE A C 1
ATOM 1422 O O . PHE A 1 190 ? 3.698 2.032 -5.308 1.00 98.50 190 PHE A O 1
ATOM 1429 N N . ALA A 1 191 ? 2.131 3.641 -5.239 1.00 98.56 191 ALA A N 1
ATOM 1430 C CA . ALA A 1 191 ? 2.323 4.100 -6.612 1.00 98.56 191 ALA A CA 1
ATOM 1431 C C . ALA A 1 191 ? 3.722 4.695 -6.829 1.00 98.56 191 ALA A C 1
ATOM 1433 O O . ALA A 1 191 ? 4.392 4.362 -7.804 1.00 98.56 191 ALA A O 1
ATOM 1434 N N . VAL A 1 192 ? 4.195 5.531 -5.897 1.00 98.56 192 VAL A N 1
ATOM 1435 C CA . VAL A 1 192 ? 5.543 6.118 -5.957 1.00 98.56 192 VAL A CA 1
ATOM 1436 C C . VAL A 1 192 ? 6.614 5.036 -5.821 1.00 98.56 192 VAL A C 1
ATOM 1438 O O . VAL A 1 192 ? 7.601 5.074 -6.550 1.00 98.56 192 VAL A O 1
ATOM 1441 N N . ALA A 1 193 ? 6.418 4.034 -4.957 1.00 98.62 193 ALA A N 1
ATOM 1442 C CA . ALA A 1 193 ? 7.339 2.903 -4.842 1.00 98.62 193 ALA A CA 1
ATOM 1443 C C . ALA A 1 193 ? 7.416 2.097 -6.152 1.00 98.62 193 ALA A C 1
ATOM 1445 O O . ALA A 1 193 ? 8.511 1.758 -6.603 1.00 98.62 193 ALA A O 1
ATOM 1446 N N . ALA A 1 194 ? 6.271 1.848 -6.798 1.00 98.19 194 ALA A N 1
ATOM 1447 C CA . ALA A 1 194 ? 6.208 1.211 -8.113 1.00 98.19 194 ALA A CA 1
ATOM 1448 C C . ALA A 1 194 ? 6.918 2.036 -9.189 1.00 98.19 194 ALA A C 1
ATOM 1450 O O . ALA A 1 194 ? 7.741 1.493 -9.920 1.00 98.19 194 ALA A O 1
ATOM 1451 N N . ALA A 1 195 ? 6.668 3.343 -9.252 1.00 98.12 195 ALA A N 1
ATOM 1452 C CA . ALA A 1 195 ? 7.342 4.234 -10.191 1.00 98.12 195 ALA A CA 1
ATOM 1453 C C . ALA A 1 195 ? 8.863 4.273 -9.961 1.00 98.12 195 ALA A C 1
ATOM 1455 O O . ALA A 1 195 ? 9.621 4.226 -10.926 1.00 98.12 195 ALA A O 1
ATOM 1456 N N . LEU A 1 196 ? 9.315 4.298 -8.702 1.00 98.31 196 LEU A N 1
ATOM 1457 C CA . LEU A 1 196 ? 10.732 4.307 -8.332 1.00 98.31 196 LEU A CA 1
ATOM 1458 C C . LEU A 1 196 ? 11.453 3.028 -8.782 1.00 98.31 196 LEU A C 1
ATOM 1460 O O . LEU A 1 196 ? 12.523 3.101 -9.380 1.00 98.31 196 LEU A O 1
ATOM 1464 N N . ILE A 1 197 ? 10.859 1.859 -8.529 1.00 98.00 197 ILE A N 1
ATOM 1465 C CA . ILE A 1 197 ? 11.414 0.578 -8.990 1.00 98.00 197 ILE A CA 1
ATOM 1466 C C . ILE A 1 197 ? 11.330 0.469 -10.517 1.00 98.00 197 ILE A C 1
ATOM 1468 O O . ILE A 1 197 ? 12.292 0.051 -11.157 1.00 98.00 197 ILE A O 1
ATOM 1472 N N . GLY A 1 198 ? 10.210 0.886 -11.111 1.00 97.00 198 GLY A N 1
ATOM 1473 C CA . GLY A 1 198 ? 10.022 0.910 -12.558 1.00 97.00 198 GLY A CA 1
ATOM 1474 C C . GLY A 1 198 ? 11.086 1.751 -13.262 1.00 97.00 198 GLY A C 1
ATOM 1475 O O . GLY A 1 198 ? 11.668 1.289 -14.236 1.00 97.00 198 GLY A O 1
ATOM 1476 N N . ALA A 1 199 ? 11.418 2.927 -12.722 1.00 97.00 199 ALA A N 1
ATOM 1477 C CA . ALA A 1 199 ? 12.453 3.812 -13.259 1.00 97.00 199 ALA A CA 1
ATOM 1478 C C . ALA A 1 199 ? 13.847 3.174 -13.275 1.00 97.00 199 ALA A C 1
ATOM 1480 O O . ALA A 1 199 ? 14.666 3.499 -14.129 1.00 97.00 199 ALA A O 1
ATOM 1481 N N . ALA A 1 200 ? 14.124 2.282 -12.324 1.00 96.50 200 ALA A N 1
ATOM 1482 C CA . ALA A 1 200 ? 15.418 1.628 -12.196 1.00 96.50 200 ALA A CA 1
ATOM 1483 C C . ALA A 1 200 ? 15.584 0.397 -13.102 1.00 96.50 200 ALA A C 1
ATOM 1485 O O . ALA A 1 200 ? 16.713 -0.035 -13.333 1.00 96.50 200 ALA A O 1
ATOM 1486 N N . VAL A 1 201 ? 14.478 -0.198 -13.560 1.00 95.38 201 VAL A N 1
ATOM 1487 C CA . VAL A 1 201 ? 14.475 -1.542 -14.160 1.00 95.38 201 VAL A CA 1
ATOM 1488 C C . VAL A 1 201 ? 13.876 -1.576 -15.565 1.00 95.38 201 VAL A C 1
ATOM 1490 O O . VAL A 1 201 ? 14.329 -2.364 -16.397 1.00 95.38 201 VAL A O 1
ATOM 1493 N N . LEU A 1 202 ? 12.848 -0.769 -15.833 1.00 94.44 202 LEU A N 1
ATOM 1494 C CA . LEU A 1 202 ? 12.134 -0.770 -17.108 1.00 94.44 202 LEU A CA 1
ATOM 1495 C C . LEU A 1 202 ? 12.871 0.078 -18.157 1.00 94.44 202 LEU A C 1
ATOM 1497 O O . LEU A 1 202 ? 13.627 0.983 -17.798 1.00 94.44 202 LEU A O 1
ATOM 1501 N N . PRO A 1 203 ? 12.657 -0.185 -19.461 1.00 92.69 203 PRO A N 1
ATOM 1502 C CA . PRO A 1 203 ? 13.294 0.585 -20.523 1.00 92.69 203 PRO A CA 1
ATOM 1503 C C . PRO A 1 203 ? 13.013 2.086 -20.421 1.00 92.69 203 PRO A C 1
ATOM 1505 O O . PRO A 1 203 ? 11.909 2.504 -20.052 1.00 92.69 203 PRO A O 1
ATOM 1508 N N . ALA A 1 204 ? 13.991 2.897 -20.828 1.00 90.38 204 ALA A N 1
ATOM 1509 C CA . ALA A 1 204 ? 13.811 4.338 -20.957 1.00 90.38 204 ALA A CA 1
ATOM 1510 C C . ALA A 1 204 ? 12.617 4.660 -21.875 1.00 90.38 204 ALA A C 1
ATOM 1512 O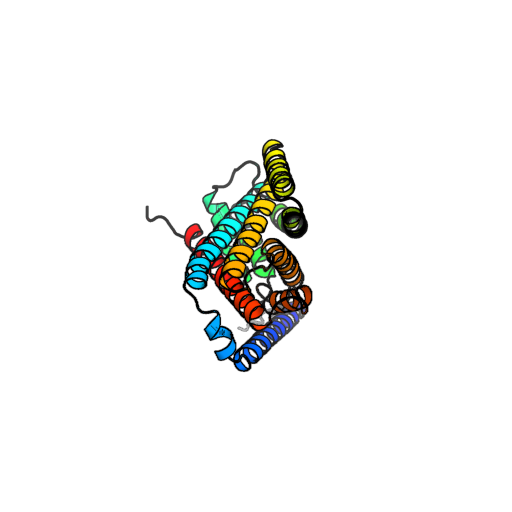 O . ALA A 1 204 ? 12.413 4.008 -22.897 1.00 90.38 204 ALA A O 1
ATOM 1513 N N . GLY A 1 205 ? 11.815 5.657 -21.492 1.00 89.69 205 GLY A N 1
ATOM 1514 C CA . GLY A 1 205 ? 10.577 6.016 -22.194 1.00 89.69 205 GLY A CA 1
ATOM 1515 C C . GLY A 1 205 ? 9.335 5.242 -21.739 1.00 89.69 205 GLY A C 1
ATOM 1516 O O . GLY A 1 205 ? 8.229 5.594 -22.140 1.00 89.69 205 GLY A O 1
ATOM 1517 N N . THR A 1 206 ? 9.477 4.240 -20.861 1.00 93.62 206 THR A N 1
ATOM 1518 C CA . THR A 1 206 ? 8.320 3.586 -20.236 1.00 93.62 206 THR A CA 1
ATOM 1519 C C . THR A 1 206 ? 7.551 4.576 -19.361 1.00 93.62 206 THR A C 1
ATOM 1521 O O . THR A 1 206 ? 8.127 5.238 -18.495 1.00 93.62 206 THR A O 1
ATOM 1524 N N . SER A 1 207 ? 6.231 4.637 -19.535 1.00 95.25 207 SER A N 1
ATOM 1525 C CA . SER A 1 207 ? 5.354 5.436 -18.678 1.00 95.25 207 SER A CA 1
ATOM 1526 C C . SER A 1 207 ? 5.295 4.851 -17.264 1.00 95.25 207 SER A C 1
ATOM 1528 O O . SER A 1 207 ? 4.620 3.854 -16.995 1.00 95.25 207 SER A O 1
ATOM 1530 N N . LEU A 1 208 ? 6.015 5.480 -16.332 1.00 96.69 208 LEU A N 1
ATOM 1531 C CA . LEU A 1 208 ? 6.069 5.056 -14.928 1.00 96.69 208 LEU A CA 1
ATOM 1532 C C . LEU A 1 208 ? 4.725 5.220 -14.217 1.00 96.69 208 LEU A C 1
ATOM 1534 O O . LEU A 1 208 ? 4.391 4.427 -13.340 1.00 96.69 208 LEU A O 1
ATOM 1538 N N . ALA A 1 209 ? 3.945 6.231 -14.609 1.00 96.62 209 ALA A N 1
ATOM 1539 C CA . ALA A 1 209 ? 2.604 6.443 -14.085 1.00 96.62 209 ALA A CA 1
ATOM 1540 C C . ALA A 1 209 ? 1.661 5.317 -14.534 1.00 96.62 209 ALA A C 1
ATOM 1542 O O . ALA A 1 209 ? 0.937 4.760 -13.709 1.00 96.62 209 ALA A O 1
ATOM 1543 N N . HIS A 1 210 ? 1.734 4.910 -15.805 1.00 96.12 210 HIS A N 1
ATOM 1544 C CA . HIS A 1 210 ? 0.991 3.754 -16.295 1.00 96.12 210 HIS A CA 1
ATOM 1545 C C . HIS A 1 210 ? 1.402 2.472 -15.558 1.00 96.12 210 HIS A C 1
ATOM 1547 O O . HIS A 1 210 ? 0.546 1.762 -15.035 1.00 96.12 210 HIS A O 1
ATOM 1553 N N . PHE A 1 211 ? 2.707 2.212 -15.418 1.00 96.69 211 PHE A N 1
ATOM 1554 C CA . PHE A 1 211 ? 3.207 1.058 -14.664 1.00 96.69 211 PHE A CA 1
ATOM 1555 C C . PHE A 1 211 ? 2.715 1.044 -13.207 1.00 96.69 211 PHE A C 1
ATOM 1557 O O . PHE A 1 211 ? 2.255 0.010 -12.720 1.00 96.69 211 PHE A O 1
ATOM 1564 N N . ALA A 1 212 ? 2.744 2.190 -12.522 1.00 97.69 212 ALA A N 1
ATOM 1565 C CA . ALA A 1 212 ? 2.215 2.320 -11.168 1.00 97.69 212 ALA A CA 1
ATOM 1566 C C . ALA A 1 212 ? 0.705 2.027 -11.101 1.00 97.69 212 ALA A C 1
ATOM 1568 O O . ALA A 1 212 ? 0.258 1.353 -10.174 1.00 97.69 212 ALA A O 1
ATOM 1569 N N . ALA A 1 213 ? -0.078 2.460 -12.096 1.00 97.50 213 ALA A N 1
ATOM 1570 C CA . ALA A 1 213 ? -1.499 2.128 -12.185 1.00 97.50 213 ALA A CA 1
ATOM 1571 C C . ALA A 1 213 ? -1.721 0.614 -12.341 1.00 97.50 213 ALA A C 1
ATOM 1573 O O . ALA A 1 213 ? -2.522 0.037 -11.604 1.00 97.50 213 ALA A O 1
ATOM 1574 N N . LEU A 1 214 ? -0.974 -0.051 -13.233 1.00 96.19 214 LEU A N 1
ATOM 1575 C CA . LEU A 1 214 ? -1.043 -1.509 -13.395 1.00 96.19 214 LEU A CA 1
ATOM 1576 C C . LEU A 1 214 ? -0.656 -2.236 -12.103 1.00 96.19 214 LEU A C 1
ATOM 1578 O O . LEU A 1 214 ? -1.326 -3.190 -11.709 1.00 96.19 214 LEU A O 1
ATOM 1582 N N . PHE A 1 215 ? 0.378 -1.759 -11.405 1.00 96.50 215 PHE A N 1
ATOM 1583 C CA . PHE A 1 215 ? 0.782 -2.300 -10.110 1.00 96.50 215 PHE A CA 1
ATOM 1584 C C . PHE A 1 215 ? -0.327 -2.185 -9.057 1.00 96.50 215 PHE A C 1
ATOM 1586 O O . PHE A 1 215 ? -0.572 -3.148 -8.334 1.00 96.50 215 PHE A O 1
ATOM 1593 N N . LEU A 1 216 ? -1.027 -1.050 -8.973 1.00 97.56 216 LEU A N 1
ATOM 1594 C CA . LEU A 1 216 ? -2.137 -0.868 -8.032 1.00 97.56 216 LEU A CA 1
ATOM 1595 C C . LEU A 1 216 ? -3.312 -1.808 -8.332 1.00 97.56 216 LEU A C 1
ATOM 1597 O O . LEU A 1 216 ? -3.861 -2.415 -7.411 1.00 97.56 216 LEU A O 1
ATOM 1601 N N . LEU A 1 217 ? -3.658 -1.982 -9.610 1.00 95.75 217 LEU A N 1
ATOM 1602 C CA . LEU A 1 217 ? -4.696 -2.923 -10.039 1.00 95.75 217 LEU A CA 1
ATOM 1603 C C . LEU A 1 217 ? -4.296 -4.376 -9.749 1.00 95.75 217 LEU A C 1
ATOM 1605 O O . LEU A 1 217 ? -5.100 -5.159 -9.242 1.00 95.75 217 LEU A O 1
ATOM 1609 N N . ALA A 1 218 ? -3.034 -4.730 -9.996 1.00 93.31 218 ALA A N 1
ATOM 1610 C CA . ALA A 1 218 ? -2.486 -6.037 -9.659 1.00 93.31 218 ALA A CA 1
ATOM 1611 C C . ALA A 1 218 ? -2.452 -6.276 -8.141 1.00 93.31 218 ALA A C 1
ATOM 1613 O O . ALA A 1 218 ? -2.781 -7.369 -7.672 1.00 93.31 218 ALA A O 1
ATOM 1614 N N . TRP A 1 219 ? -2.110 -5.250 -7.352 1.00 93.62 219 TRP A N 1
ATOM 1615 C CA . TRP A 1 219 ? -2.166 -5.298 -5.893 1.00 93.62 219 TRP A CA 1
ATOM 1616 C C . TRP A 1 219 ? -3.579 -5.622 -5.416 1.00 93.62 219 TRP A C 1
ATOM 1618 O O . TRP A 1 219 ? -3.728 -6.487 -4.545 1.00 93.62 219 TRP A O 1
ATOM 1628 N N . LEU A 1 220 ? -4.586 -4.975 -6.018 1.00 92.31 220 LEU A N 1
ATOM 1629 C CA . LEU A 1 220 ? -5.998 -5.182 -5.714 1.00 92.31 220 LEU A CA 1
ATOM 1630 C C . LEU A 1 220 ? -6.441 -6.599 -6.089 1.00 92.31 220 LEU A C 1
ATOM 1632 O O . LEU A 1 220 ? -7.049 -7.275 -5.265 1.00 92.31 220 LEU A O 1
ATOM 1636 N N . ALA A 1 221 ? -6.048 -7.103 -7.262 1.00 88.31 221 ALA A N 1
ATOM 1637 C CA . ALA A 1 221 ? -6.311 -8.487 -7.657 1.00 88.31 221 ALA A CA 1
ATOM 1638 C C . ALA A 1 221 ? -5.757 -9.492 -6.629 1.00 88.31 221 ALA A C 1
ATOM 1640 O O . ALA A 1 221 ? -6.470 -10.389 -6.183 1.00 88.31 221 ALA A O 1
ATOM 1641 N N . GLY A 1 222 ? -4.516 -9.303 -6.171 1.00 85.12 222 GLY A N 1
ATOM 1642 C CA . GLY A 1 222 ? -3.940 -10.157 -5.128 1.00 85.12 222 GLY A CA 1
ATOM 1643 C C . GLY A 1 222 ? -4.512 -9.941 -3.727 1.00 85.12 222 GLY A C 1
ATOM 1644 O O . GLY A 1 222 ? -4.383 -10.824 -2.888 1.00 85.12 222 GLY A O 1
ATOM 1645 N N . PHE A 1 223 ? -5.136 -8.794 -3.458 1.00 85.00 223 PHE A N 1
ATOM 1646 C CA . PHE A 1 223 ? -5.866 -8.550 -2.214 1.00 85.00 223 PHE A CA 1
ATOM 1647 C C . PHE A 1 223 ? -7.209 -9.295 -2.188 1.00 85.00 223 PHE A C 1
ATOM 1649 O O . PHE A 1 223 ? -7.601 -9.814 -1.144 1.00 85.00 223 PHE A O 1
ATOM 1656 N N . VAL A 1 224 ? -7.883 -9.402 -3.339 1.00 81.56 224 VAL A N 1
ATOM 1657 C CA . VAL A 1 224 ? -9.183 -10.080 -3.475 1.00 81.56 224 VAL A CA 1
ATOM 1658 C C . VAL A 1 224 ? -9.083 -11.595 -3.333 1.00 81.56 224 VAL A C 1
ATOM 1660 O O . VAL A 1 224 ? -10.069 -12.223 -2.962 1.00 81.56 224 VAL A O 1
ATOM 1663 N N . VAL A 1 225 ? -7.920 -12.196 -3.591 1.00 76.06 225 VAL A N 1
ATOM 1664 C CA . VAL A 1 225 ? -7.721 -13.645 -3.460 1.00 76.06 225 VAL A CA 1
ATOM 1665 C C . VAL A 1 225 ? -7.226 -13.981 -2.041 1.00 76.06 225 VAL A C 1
ATOM 1667 O O . VAL A 1 225 ? -6.027 -13.893 -1.778 1.00 76.06 225 VAL A O 1
ATOM 1670 N N . PRO A 1 226 ? -8.101 -14.419 -1.108 1.00 60.03 226 PRO A N 1
ATOM 1671 C CA . PRO A 1 226 ? -7.752 -14.578 0.311 1.00 60.03 226 PRO A CA 1
ATOM 1672 C C . PRO A 1 226 ? -6.805 -15.757 0.583 1.00 60.03 226 PRO A C 1
ATOM 1674 O O . PRO A 1 226 ? -6.210 -15.853 1.658 1.00 60.03 226 PRO A O 1
ATOM 1677 N N . VAL A 1 227 ? -6.691 -16.667 -0.388 1.00 58.81 227 VAL A N 1
ATOM 1678 C CA . VAL A 1 227 ? -5.965 -17.938 -0.284 1.00 58.81 227 VAL A CA 1
ATOM 1679 C C . VAL A 1 227 ? -4.451 -17.743 -0.415 1.00 58.81 227 VAL A C 1
ATOM 1681 O O . VAL A 1 227 ? -3.691 -18.508 0.170 1.00 58.81 227 VAL A O 1
ATOM 1684 N N . ALA A 1 228 ? -4.008 -16.704 -1.129 1.00 59.78 228 ALA A N 1
ATOM 1685 C CA . ALA A 1 228 ? -2.595 -16.404 -1.320 1.00 59.78 228 ALA A CA 1
ATOM 1686 C C . ALA A 1 228 ? -2.081 -15.524 -0.160 1.00 59.78 228 ALA A C 1
ATOM 1688 O O . ALA A 1 228 ? -2.482 -14.357 -0.066 1.00 59.78 228 ALA A O 1
ATOM 1689 N N . PRO A 1 229 ? -1.194 -16.022 0.727 1.00 59.09 229 PRO A N 1
ATOM 1690 C CA . PRO A 1 229 ? -0.623 -15.218 1.810 1.00 59.09 229 PRO A CA 1
ATOM 1691 C C . PRO A 1 229 ? 0.056 -13.982 1.216 1.00 59.09 229 PRO A C 1
ATOM 1693 O O . PRO A 1 229 ? 0.853 -14.105 0.289 1.00 59.09 229 PRO A O 1
ATOM 1696 N N . GLY A 1 230 ? -0.305 -12.778 1.667 1.00 58.47 230 GLY A N 1
ATOM 1697 C CA . GLY A 1 230 ? 0.204 -11.526 1.089 1.00 58.47 230 GLY A CA 1
ATOM 1698 C C . GLY A 1 230 ? 0.032 -11.381 -0.437 1.00 58.47 230 GLY A C 1
ATOM 1699 O O . GLY A 1 230 ? 0.818 -10.662 -1.061 1.00 58.47 230 GLY A O 1
ATOM 1700 N N . GLY A 1 231 ? -0.927 -12.084 -1.055 1.00 62.00 231 GLY A N 1
ATOM 1701 C CA . GLY A 1 231 ? -1.180 -12.071 -2.500 1.00 62.00 231 GLY A CA 1
ATOM 1702 C C . GLY A 1 231 ? -0.069 -12.689 -3.358 1.00 62.00 231 GLY A C 1
ATOM 1703 O O . GLY A 1 231 ? 0.026 -12.339 -4.534 1.00 62.00 231 GLY A O 1
ATOM 1704 N N . ILE A 1 232 ? 0.804 -13.531 -2.785 1.00 66.50 232 ILE A N 1
ATOM 1705 C CA . ILE A 1 232 ? 1.946 -14.106 -3.513 1.00 66.50 232 ILE A CA 1
ATOM 1706 C C . ILE A 1 232 ? 1.461 -14.983 -4.679 1.00 66.50 232 ILE A C 1
ATOM 1708 O O . ILE A 1 232 ? 0.599 -15.844 -4.516 1.00 66.50 232 ILE A O 1
ATOM 1712 N N . GLY A 1 233 ? 2.022 -14.755 -5.863 1.00 70.00 233 GLY A N 1
ATOM 1713 C CA . GLY A 1 233 ? 1.695 -15.420 -7.123 1.00 70.00 233 GLY A CA 1
ATOM 1714 C C . GLY A 1 233 ? 0.567 -14.730 -7.897 1.00 70.00 233 GLY A C 1
ATOM 1715 O O . GLY A 1 233 ? 0.641 -14.625 -9.120 1.00 70.00 233 GLY A O 1
ATOM 1716 N N . VAL A 1 234 ? -0.460 -14.226 -7.203 1.00 78.25 234 VAL A N 1
ATOM 1717 C CA . VAL A 1 234 ? -1.630 -13.591 -7.838 1.00 78.25 234 VAL A CA 1
ATOM 1718 C C 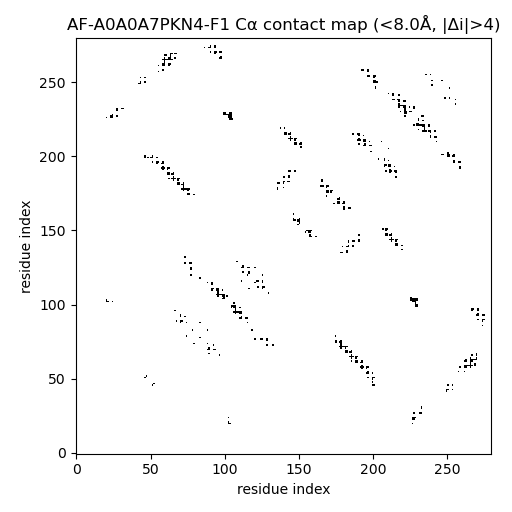. VAL A 1 234 ? -1.299 -12.190 -8.335 1.00 78.25 234 VAL A C 1
ATOM 1720 O O . VAL A 1 234 ? -1.667 -11.845 -9.455 1.00 78.25 234 VAL A O 1
ATOM 1723 N N . ARG A 1 235 ? -0.601 -11.379 -7.530 1.00 82.94 235 ARG A N 1
ATOM 1724 C CA . ARG A 1 235 ? -0.234 -10.007 -7.928 1.00 82.94 235 ARG A CA 1
ATOM 1725 C C . ARG A 1 235 ? 0.701 -10.018 -9.126 1.00 82.94 235 ARG A C 1
ATOM 1727 O O . ARG A 1 235 ? 0.565 -9.207 -10.027 1.00 82.94 235 ARG A O 1
ATOM 1734 N N . GLU A 1 236 ? 1.633 -10.953 -9.133 1.00 79.44 236 GLU A N 1
ATOM 1735 C CA . GLU A 1 236 ? 2.644 -11.130 -10.162 1.00 79.44 236 GLU A CA 1
ATOM 1736 C C . GLU A 1 236 ? 1.990 -11.574 -11.472 1.00 79.44 236 GLU A C 1
ATOM 1738 O O . GLU A 1 236 ? 2.198 -10.948 -12.508 1.00 79.44 236 GLU A O 1
ATOM 1743 N N . ALA A 1 237 ? 1.119 -12.588 -11.416 1.00 80.62 237 ALA A N 1
ATOM 1744 C CA . ALA A 1 237 ? 0.343 -13.023 -12.574 1.00 80.62 237 ALA A CA 1
ATOM 1745 C C . ALA A 1 237 ? -0.577 -11.911 -13.101 1.00 80.62 237 ALA A C 1
ATOM 1747 O O . ALA A 1 237 ? -0.637 -11.694 -14.308 1.00 80.62 237 ALA A O 1
ATOM 1748 N N . ALA A 1 238 ? -1.255 -11.180 -12.210 1.00 88.19 238 ALA A N 1
ATOM 1749 C CA . ALA A 1 238 ? -2.113 -10.065 -12.591 1.00 88.19 238 ALA A CA 1
ATOM 1750 C C . ALA A 1 238 ? -1.313 -8.930 -13.237 1.00 88.19 238 ALA A C 1
ATOM 1752 O O . ALA A 1 238 ? -1.734 -8.412 -14.262 1.00 88.19 238 ALA A O 1
ATOM 1753 N N . LEU A 1 239 ? -0.150 -8.568 -12.690 1.00 89.44 239 LEU A N 1
ATOM 1754 C CA . LEU A 1 239 ? 0.693 -7.513 -13.248 1.00 89.44 239 LEU A CA 1
ATOM 1755 C C . LEU A 1 239 ? 1.228 -7.892 -14.633 1.00 89.44 239 LEU A C 1
ATOM 1757 O O . LEU A 1 239 ? 1.158 -7.078 -15.549 1.00 89.44 239 LEU A O 1
ATOM 1761 N N . LEU A 1 240 ? 1.698 -9.131 -14.804 1.00 85.44 240 LEU A N 1
ATOM 1762 C CA . LEU A 1 240 ? 2.120 -9.661 -16.104 1.00 85.44 240 LEU A CA 1
ATOM 1763 C C . LEU A 1 240 ? 0.962 -9.665 -17.114 1.00 85.44 240 LEU A C 1
ATOM 1765 O O . LEU A 1 240 ? 1.138 -9.236 -18.251 1.00 85.44 240 LEU A O 1
ATOM 1769 N N . ALA A 1 241 ? -0.231 -10.103 -16.699 1.00 87.25 241 ALA A N 1
ATOM 1770 C CA . ALA A 1 241 ? -1.412 -10.136 -17.560 1.00 87.25 241 ALA A CA 1
ATOM 1771 C C . ALA A 1 241 ? -1.892 -8.731 -17.957 1.00 87.25 241 ALA A C 1
ATOM 1773 O O . ALA A 1 241 ? -2.230 -8.504 -19.115 1.00 87.25 241 ALA A O 1
ATOM 1774 N N . LEU A 1 242 ? -1.898 -7.787 -17.011 1.00 90.38 242 LEU A N 1
ATOM 1775 C CA . LEU A 1 242 ? -2.320 -6.403 -17.228 1.00 90.38 242 LEU A CA 1
ATOM 1776 C C . LEU A 1 242 ? -1.326 -5.616 -18.092 1.00 90.38 242 LEU A C 1
ATOM 1778 O O . LEU A 1 242 ? -1.748 -4.804 -18.908 1.00 90.38 242 LEU A O 1
ATOM 1782 N N . ALA A 1 243 ? -0.021 -5.855 -17.932 1.00 88.38 243 ALA A N 1
ATOM 1783 C CA . ALA A 1 243 ? 1.005 -5.249 -18.782 1.00 88.38 243 ALA A CA 1
ATOM 1784 C C . ALA A 1 243 ? 1.012 -5.827 -20.207 1.00 88.38 243 ALA A C 1
ATOM 1786 O O . ALA A 1 243 ? 1.450 -5.157 -21.148 1.00 88.38 243 ALA A O 1
ATOM 1787 N N . GLY A 1 244 ? 0.533 -7.064 -20.371 1.00 84.75 244 GLY A N 1
ATOM 1788 C CA . GLY A 1 244 ? 0.471 -7.751 -21.654 1.00 84.75 244 GLY A CA 1
ATOM 1789 C C . GLY A 1 244 ? 1.839 -7.821 -22.336 1.00 84.75 244 GLY A C 1
ATOM 1790 O O . GLY A 1 244 ? 2.867 -8.037 -21.697 1.00 84.75 244 GLY A O 1
ATOM 1791 N N . THR A 1 245 ? 1.860 -7.613 -23.651 1.00 80.44 245 THR A N 1
ATOM 1792 C CA . THR A 1 245 ? 3.094 -7.585 -24.457 1.00 80.44 245 THR A CA 1
ATOM 1793 C C . THR A 1 245 ? 3.737 -6.197 -24.532 1.00 80.44 245 THR A C 1
ATOM 1795 O O . THR A 1 245 ? 4.691 -6.012 -25.283 1.00 80.44 245 THR A O 1
ATOM 1798 N N . GLY A 1 246 ? 3.212 -5.207 -23.800 1.00 78.38 246 GLY A N 1
ATOM 1799 C CA . GLY A 1 246 ? 3.673 -3.817 -23.873 1.00 78.38 246 GLY A CA 1
ATOM 1800 C C . GLY A 1 246 ? 4.999 -3.554 -23.156 1.00 78.38 246 GLY A C 1
ATOM 1801 O O . GLY A 1 246 ? 5.636 -2.538 -23.417 1.00 78.38 246 GLY A O 1
ATOM 1802 N N . LEU A 1 247 ? 5.431 -4.458 -22.268 1.00 83.31 247 LEU A N 1
ATOM 1803 C CA . LEU A 1 247 ? 6.676 -4.340 -21.505 1.00 83.31 247 LEU A CA 1
ATOM 1804 C C . LEU A 1 247 ? 7.541 -5.600 -21.655 1.00 83.31 247 LEU A C 1
ATOM 1806 O O . LEU A 1 247 ? 7.001 -6.709 -21.669 1.00 83.31 247 LEU A O 1
ATOM 1810 N N . PRO A 1 248 ? 8.884 -5.473 -21.708 1.00 86.44 248 PRO A N 1
ATOM 1811 C CA . PRO A 1 248 ? 9.767 -6.634 -21.746 1.00 86.44 248 PRO A CA 1
ATOM 1812 C C . PRO A 1 248 ? 9.589 -7.519 -20.510 1.00 86.44 248 PRO A C 1
ATOM 1814 O O . PRO A 1 248 ? 9.687 -7.047 -19.374 1.00 86.44 248 PRO A O 1
ATOM 1817 N N . ALA A 1 249 ? 9.387 -8.820 -20.732 1.00 84.50 249 ALA A N 1
ATOM 1818 C CA . ALA A 1 249 ? 9.085 -9.777 -19.668 1.00 84.50 249 ALA A CA 1
ATOM 1819 C C . ALA A 1 249 ? 10.165 -9.829 -18.571 1.00 84.50 249 ALA A C 1
ATOM 1821 O O . ALA A 1 249 ? 9.829 -9.909 -17.391 1.00 84.50 249 ALA A O 1
ATOM 1822 N N . ALA A 1 250 ? 11.449 -9.732 -18.941 1.00 86.25 250 ALA A N 1
ATOM 1823 C CA . ALA A 1 250 ? 12.565 -9.748 -17.991 1.00 86.25 250 ALA A CA 1
ATOM 1824 C C . ALA A 1 250 ? 12.541 -8.536 -17.041 1.00 86.25 250 ALA A C 1
ATOM 1826 O O . ALA A 1 250 ? 12.584 -8.705 -15.822 1.00 86.25 250 ALA A O 1
ATOM 1827 N N . GLY A 1 251 ? 12.370 -7.324 -17.581 1.00 89.69 251 GLY A N 1
ATOM 1828 C CA . GLY A 1 251 ? 12.285 -6.102 -16.777 1.00 89.69 251 GLY A CA 1
ATOM 1829 C C . GLY A 1 251 ? 11.040 -6.075 -15.891 1.00 89.69 251 GLY A C 1
ATOM 1830 O O . GLY A 1 251 ? 11.108 -5.686 -14.726 1.00 89.69 251 GLY A O 1
ATOM 1831 N N . LEU A 1 252 ? 9.909 -6.564 -16.402 1.00 89.94 252 LEU A N 1
ATOM 1832 C CA . LEU A 1 252 ? 8.678 -6.659 -15.624 1.00 89.94 252 LEU A CA 1
ATOM 1833 C C . LEU A 1 252 ? 8.799 -7.674 -14.477 1.00 89.94 252 LEU A C 1
ATOM 1835 O O . LEU A 1 252 ? 8.354 -7.397 -13.362 1.00 89.94 252 LEU A O 1
ATOM 1839 N N . MET A 1 253 ? 9.452 -8.815 -14.714 1.00 87.06 253 MET A N 1
ATOM 1840 C CA . MET A 1 253 ? 9.768 -9.798 -13.676 1.00 87.06 253 MET A CA 1
ATOM 1841 C C . MET A 1 253 ? 10.697 -9.204 -12.609 1.00 87.06 253 MET A C 1
ATOM 1843 O O . MET A 1 253 ? 10.395 -9.289 -11.418 1.00 87.06 253 MET A O 1
ATOM 1847 N N . ALA A 1 254 ? 11.784 -8.545 -13.022 1.00 90.81 254 ALA A N 1
ATOM 1848 C CA . ALA A 1 254 ? 12.722 -7.884 -12.117 1.00 90.81 254 ALA A CA 1
ATOM 1849 C C . ALA A 1 254 ? 12.024 -6.826 -11.242 1.00 90.81 254 ALA A C 1
ATOM 1851 O O . ALA A 1 254 ? 12.172 -6.841 -10.018 1.00 90.81 254 ALA A O 1
ATOM 1852 N N . ALA A 1 255 ? 11.200 -5.961 -11.842 1.00 93.56 255 ALA A N 1
ATOM 1853 C CA . ALA A 1 255 ? 10.442 -4.943 -11.117 1.00 93.56 255 ALA A CA 1
ATOM 1854 C C . ALA A 1 255 ? 9.451 -5.571 -10.126 1.00 93.56 255 ALA A C 1
ATOM 1856 O O . ALA A 1 255 ? 9.331 -5.123 -8.986 1.00 93.56 255 ALA A O 1
ATOM 1857 N N . THR A 1 256 ? 8.780 -6.648 -10.536 1.00 89.69 256 THR A N 1
ATOM 1858 C CA . THR A 1 256 ? 7.837 -7.387 -9.694 1.00 89.69 256 THR A CA 1
ATOM 1859 C C . THR A 1 256 ? 8.527 -7.971 -8.460 1.00 89.69 256 THR A C 1
ATOM 1861 O O . THR A 1 256 ? 8.075 -7.745 -7.337 1.00 89.69 256 THR A O 1
ATOM 1864 N N . LEU A 1 257 ? 9.653 -8.668 -8.640 1.00 89.06 257 LEU A N 1
ATOM 1865 C CA . LEU A 1 257 ? 10.430 -9.242 -7.537 1.00 89.06 257 LEU A CA 1
ATOM 1866 C C . LEU A 1 257 ? 10.970 -8.157 -6.595 1.00 89.06 257 LEU A C 1
ATOM 1868 O O . LEU A 1 257 ? 10.873 -8.292 -5.373 1.00 89.06 257 LEU A O 1
ATOM 1872 N N . ALA A 1 258 ? 11.476 -7.055 -7.149 1.00 94.12 258 ALA A N 1
ATOM 1873 C CA . ALA A 1 258 ? 11.987 -5.931 -6.374 1.00 94.12 258 ALA A CA 1
ATOM 1874 C C . ALA A 1 258 ? 10.883 -5.235 -5.555 1.00 94.12 258 ALA A C 1
ATOM 1876 O O . ALA A 1 258 ? 11.082 -4.923 -4.379 1.00 94.12 258 ALA A O 1
ATOM 1877 N N . LEU A 1 259 ? 9.681 -5.065 -6.118 1.00 94.38 259 LEU A N 1
ATOM 1878 C CA . LEU A 1 259 ? 8.521 -4.534 -5.393 1.00 94.38 259 LEU A CA 1
ATOM 1879 C C . LEU A 1 259 ? 8.056 -5.472 -4.279 1.00 94.38 259 LEU A C 1
ATOM 1881 O O . LEU A 1 259 ? 7.703 -5.005 -3.195 1.00 94.38 259 LEU A O 1
ATOM 1885 N N . ARG A 1 260 ? 8.103 -6.792 -4.498 1.00 90.50 260 ARG A N 1
ATOM 1886 C CA . ARG A 1 260 ? 7.812 -7.781 -3.451 1.00 90.50 260 ARG A CA 1
ATOM 1887 C C . ARG A 1 260 ? 8.795 -7.667 -2.299 1.00 90.50 260 ARG A C 1
ATOM 1889 O O . ARG A 1 260 ? 8.357 -7.466 -1.167 1.00 90.50 260 ARG A O 1
ATOM 1896 N N . ALA A 1 261 ? 10.092 -7.735 -2.592 1.00 91.94 261 ALA A N 1
ATOM 1897 C CA . ALA A 1 261 ? 11.138 -7.575 -1.589 1.00 91.94 261 ALA A CA 1
ATOM 1898 C C . ALA A 1 261 ? 10.980 -6.247 -0.831 1.00 91.94 261 ALA A C 1
ATOM 1900 O O . ALA A 1 261 ? 11.027 -6.229 0.398 1.00 91.94 261 ALA A O 1
ATOM 1901 N N . SER A 1 262 ? 10.688 -5.161 -1.554 1.00 96.31 262 SER A N 1
ATOM 1902 C CA . SER A 1 262 ? 10.477 -3.835 -0.972 1.00 96.31 262 SER A CA 1
ATOM 1903 C C . SER A 1 262 ? 9.271 -3.776 -0.040 1.00 96.31 262 SER A C 1
ATOM 1905 O O . SER A 1 262 ? 9.380 -3.231 1.053 1.00 96.31 262 SER A O 1
ATOM 1907 N N . SER A 1 263 ? 8.132 -4.345 -0.444 1.00 94.50 263 SER A N 1
ATOM 1908 C CA . SER A 1 263 ? 6.918 -4.354 0.381 1.00 94.50 263 SER A CA 1
ATOM 1909 C C . SER A 1 263 ? 7.101 -5.168 1.661 1.00 94.50 263 SER A C 1
ATOM 1911 O O . SER A 1 263 ? 6.766 -4.687 2.737 1.00 94.50 263 SER A O 1
ATOM 1913 N N . ILE A 1 264 ? 7.738 -6.342 1.573 1.00 93.25 264 ILE A N 1
ATOM 1914 C CA . ILE A 1 264 ? 8.054 -7.177 2.739 1.00 93.25 264 ILE A CA 1
ATOM 1915 C C . ILE A 1 264 ? 9.009 -6.437 3.679 1.00 93.25 264 ILE A C 1
ATOM 1917 O O . ILE A 1 264 ? 8.781 -6.390 4.887 1.00 93.25 264 ILE A O 1
ATOM 1921 N N . ALA A 1 265 ? 10.065 -5.826 3.137 1.00 95.81 265 ALA A N 1
ATOM 1922 C CA . ALA A 1 265 ? 11.016 -5.052 3.926 1.00 95.81 265 ALA A CA 1
ATOM 1923 C C . ALA A 1 265 ? 10.359 -3.829 4.588 1.00 95.81 265 ALA A C 1
ATOM 1925 O O . ALA A 1 265 ? 10.651 -3.535 5.747 1.00 95.81 265 ALA A O 1
ATOM 1926 N N . GLY A 1 266 ? 9.454 -3.143 3.886 1.00 97.31 266 GLY A N 1
ATOM 1927 C CA . GLY A 1 266 ? 8.693 -2.013 4.417 1.00 97.31 266 GLY A CA 1
ATOM 1928 C C . GLY A 1 266 ? 7.768 -2.415 5.563 1.00 97.31 266 GLY A C 1
ATOM 1929 O O . GLY A 1 266 ? 7.813 -1.795 6.624 1.00 97.31 266 GLY A O 1
ATOM 1930 N N . ASP A 1 267 ? 7.017 -3.504 5.393 1.00 95.94 267 ASP A N 1
ATOM 1931 C CA . ASP A 1 267 ? 6.139 -4.054 6.429 1.00 95.94 267 ASP A CA 1
ATOM 1932 C C . ASP A 1 267 ? 6.921 -4.452 7.689 1.00 95.94 267 ASP A C 1
ATOM 1934 O O . ASP A 1 267 ? 6.527 -4.143 8.817 1.00 95.94 267 ASP A O 1
ATOM 1938 N N . LEU A 1 268 ? 8.063 -5.128 7.502 1.00 95.50 268 LEU A N 1
ATOM 1939 C CA . LEU A 1 268 ? 8.971 -5.488 8.590 1.00 95.50 268 LEU A CA 1
ATOM 1940 C C . LEU A 1 268 ? 9.543 -4.237 9.262 1.00 95.50 268 LEU A C 1
ATOM 1942 O O . LEU A 1 268 ? 9.571 -4.162 10.489 1.00 95.50 268 LEU A O 1
ATOM 1946 N N . GLY A 1 269 ? 9.960 -3.241 8.480 1.00 96.50 269 GLY A N 1
ATOM 1947 C CA . GLY A 1 269 ? 10.483 -1.972 8.980 1.00 96.50 269 GLY A CA 1
ATOM 1948 C C . GLY A 1 269 ? 9.463 -1.219 9.834 1.00 96.50 269 GLY A C 1
ATOM 1949 O O . GLY A 1 269 ? 9.771 -0.835 10.967 1.00 96.50 269 GLY A O 1
ATOM 1950 N N . TYR A 1 270 ? 8.231 -1.071 9.339 1.00 97.38 270 TYR A N 1
ATOM 1951 C CA . TYR A 1 270 ? 7.122 -0.489 10.094 1.00 97.38 270 TYR A CA 1
ATOM 1952 C C . TYR A 1 270 ? 6.819 -1.300 11.359 1.00 97.38 270 TYR A C 1
ATOM 1954 O O . TYR A 1 270 ? 6.748 -0.736 12.457 1.00 97.38 270 TYR A O 1
ATOM 1962 N N . GLY A 1 271 ? 6.710 -2.625 11.228 1.00 95.38 271 GLY A N 1
ATOM 1963 C CA . GLY A 1 271 ? 6.430 -3.533 12.334 1.00 95.38 271 GLY A CA 1
ATOM 1964 C C . GLY A 1 271 ? 7.457 -3.424 13.461 1.00 95.38 271 GLY A C 1
ATOM 1965 O O . GLY A 1 271 ? 7.096 -3.208 14.620 1.00 95.38 271 GLY A O 1
ATOM 1966 N N . LEU A 1 272 ? 8.747 -3.503 13.130 1.00 94.25 272 LEU A N 1
ATOM 1967 C CA . LEU A 1 272 ? 9.847 -3.386 14.090 1.00 94.25 272 LEU A CA 1
ATOM 1968 C C . LEU A 1 272 ? 9.887 -2.002 14.749 1.00 94.25 272 LEU A C 1
ATOM 1970 O O . LEU A 1 272 ? 10.066 -1.908 15.967 1.00 94.25 272 LEU A O 1
ATOM 1974 N N . ALA A 1 273 ? 9.684 -0.930 13.977 1.00 94.75 273 ALA A N 1
ATOM 1975 C CA . ALA A 1 273 ? 9.669 0.432 14.501 1.00 94.75 273 ALA A CA 1
ATOM 1976 C C . ALA A 1 273 ? 8.511 0.660 15.488 1.00 94.75 273 ALA A C 1
ATOM 1978 O O . ALA A 1 273 ? 8.726 1.214 16.569 1.00 94.75 273 ALA A O 1
ATOM 1979 N N . ALA A 1 274 ? 7.303 0.195 15.158 1.00 94.62 274 ALA A N 1
ATOM 1980 C CA . ALA A 1 274 ? 6.120 0.341 16.007 1.00 94.62 274 ALA A CA 1
ATOM 1981 C C . ALA A 1 274 ? 6.184 -0.534 17.275 1.00 94.62 274 ALA A C 1
ATOM 1983 O O . ALA A 1 274 ? 5.734 -0.123 18.351 1.00 94.62 274 ALA A O 1
ATOM 1984 N N . LEU A 1 275 ? 6.764 -1.735 17.177 1.00 93.56 275 LEU A N 1
ATOM 1985 C CA . LEU A 1 275 ? 6.852 -2.692 18.286 1.00 93.56 275 LEU A CA 1
ATOM 1986 C C . LEU A 1 275 ? 8.037 -2.450 19.227 1.00 93.56 275 LEU A C 1
ATOM 1988 O O . LEU A 1 275 ? 8.063 -3.016 20.325 1.00 93.56 275 LEU A O 1
ATOM 1992 N N . ARG A 1 276 ? 8.994 -1.590 18.856 1.00 91.12 276 ARG A N 1
ATOM 1993 C CA . ARG A 1 276 ? 10.146 -1.264 19.703 1.00 91.12 276 ARG A CA 1
ATOM 1994 C C . ARG A 1 276 ? 9.675 -0.740 21.066 1.00 91.12 276 ARG A C 1
ATOM 1996 O O . ARG A 1 276 ? 8.991 0.281 21.180 1.00 91.12 276 ARG A O 1
ATOM 2003 N N . ARG A 1 277 ? 10.050 -1.441 22.141 1.00 74.31 277 ARG A N 1
ATOM 2004 C CA . ARG A 1 277 ? 9.894 -0.933 23.511 1.00 74.31 277 ARG A CA 1
ATOM 2005 C C . ARG A 1 277 ? 10.941 0.162 23.718 1.00 74.31 277 ARG A C 1
ATOM 2007 O O . ARG A 1 277 ? 12.127 -0.087 23.504 1.00 74.31 277 ARG A O 1
ATOM 2014 N N . ARG A 1 278 ? 10.535 1.370 24.122 1.00 60.28 278 ARG A N 1
ATOM 2015 C CA . ARG A 1 278 ? 11.504 2.305 24.711 1.00 60.28 278 ARG A CA 1
ATOM 2016 C C . ARG A 1 278 ? 11.895 1.712 26.062 1.00 60.28 278 ARG A C 1
ATOM 2018 O O . ARG A 1 278 ? 11.007 1.446 26.866 1.00 60.28 278 ARG A O 1
ATOM 2025 N N . ARG A 1 279 ? 13.188 1.445 26.263 1.00 48.91 279 ARG A N 1
ATOM 2026 C CA . ARG A 1 279 ? 13.729 1.239 27.609 1.00 48.91 279 ARG A CA 1
ATOM 2027 C C . ARG A 1 279 ? 13.497 2.559 28.347 1.00 48.91 279 ARG A C 1
ATOM 2029 O O . ARG A 1 279 ? 14.023 3.579 27.906 1.00 48.91 279 ARG A O 1
ATOM 2036 N N . THR A 1 280 ? 12.591 2.539 29.316 1.00 48.09 280 THR A N 1
ATOM 2037 C CA . THR A 1 280 ? 12.490 3.551 30.372 1.00 48.09 280 THR A CA 1
ATOM 2038 C C . THR A 1 280 ? 13.539 3.248 31.416 1.00 48.09 280 THR A C 1
ATOM 2040 O O . THR A 1 280 ? 13.649 2.042 31.742 1.00 48.09 280 THR A O 1
#

Solvent-accessible surface area (backbone atoms only — not comparable to full-atom values): 14146 Å² total; per-residue (Å²): 135,83,87,82,80,82,75,76,79,72,62,68,62,63,58,51,51,51,50,54,49,49,50,41,43,52,51,50,53,51,53,51,50,52,53,61,70,71,48,64,62,76,64,45,54,85,49,71,42,72,55,34,54,52,27,61,56,52,24,14,53,30,34,19,53,16,52,53,27,42,36,52,15,51,39,28,65,77,40,69,84,59,83,63,57,72,63,58,55,37,32,32,42,27,52,7,61,64,32,20,68,40,84,26,36,62,40,23,54,52,42,31,46,57,51,38,38,76,74,70,47,55,67,68,54,50,58,50,45,51,57,51,50,55,54,41,50,53,54,21,33,53,51,42,25,52,35,24,55,37,30,75,78,38,50,68,59,28,50,52,50,53,50,51,54,38,49,50,23,48,72,66,72,39,40,67,38,38,17,45,28,25,33,36,51,18,40,44,26,50,31,51,29,40,24,46,38,35,68,36,38,43,65,89,88,63,60,37,40,52,52,14,21,44,48,37,53,10,48,48,56,10,63,74,41,54,66,31,36,74,16,58,67,44,23,58,52,39,31,52,61,69,50,50,87,80,52,61,67,52,35,52,50,50,34,49,53,51,50,51,54,19,43,54,49,2,50,50,49,37,28,53,64,47,62,55,76,78,87,124

Radius of gyration: 20.8 Å; Cα contacts (8 Å, |Δi|>4): 351; chains: 1; bounding box: 42×64×65 Å

Secondary structure (DSSP, 8-state):
-----------HHHHHHHHHHHHHHHHHHHHHHHHHHT--GGGTGGG--HHHHHHHHHHHHHHHHHHHHHHHHHHHHH-TT--S-HHHHHHHHHHHHHHTTSSSTTHHHHHHHHHHHTTT--HHHHHHHHHHHHHHHHHHHHHHHHHHHHHHH-HHHHHHHHHHHHHHHHHTT-HHHHHHHHHHHHHHHHHHHHHHHHHHHSPTT--HHHHHHHHHHHHHHHHH-TTSGGGTTHHHHHHHHHHTTSS-HHHHHHHHHHHHHHHHHHHHHHHHHHHPPP--

Mean predicted aligned error: 6.88 Å

Foldseek 3Di:
DDDDDPPPPDDCVVVVVCVLLVVLVVVLVVVVVVCVVPDPCVLQVVLPDPLLVVLLVLLLQLLLLLLLLLLQLLCLQQPVVCPDPSLLSLQLQLQLLVLLQPRFNCRSLVSNLVSVVVVVGDSVSSVVSVVLSLVLLVVLLQLLLVLLVVCVVPVPVSVVVLCCQLVVLVVVSRSSSSSSSSSNSSLNSQLVSQLSLCVSQFDPPDSSSNLSSQLSVLQNQLVVPRRNRSSRPSSLVSSCVSCDPVTDPSSSVNSVVSSVSSNVSSSVVSSCVSPDDDDD

Sequence (280 aa):
MAETAAASRRPSFERVGRWVGGAALAGSIAFIGERLWRLDWSTLQPHASWGLAGAMIGAPLLFAGADRALASAWTAVVDPEHIQQPRDMSRIYARGVLMKYLPGSVFQYVSRQVEGAKTGIEHKLLAKSVVVEVGLHFVSSMSVAAACLTFERSPVIAFAAAVIVVGAAFAARRPLLTALAFQILAFGGFAVAAALIGAAVLPAGTSLAHFAALFLLAWLAGFVVPVAPGGIGVREAALLALAGTGLPAAGLMAATLALRASSIAGDLGYGLAALRRRRT

pLDDT: mean 87.79, std 14.16, range [40.5, 98.69]

Organism: NCBI:txid1515612